Protein AF-A0A379ALW1-F1 (afdb_monomer)

Radius of gyration: 18.31 Å; Cα contacts (8 Å, |Δi|>4): 519; chains: 1; bounding box: 44×51×52 Å

Structure (mmCIF, N/CA/C/O backbone):
data_AF-A0A379ALW1-F1
#
_entry.id   AF-A0A379ALW1-F1
#
loop_
_atom_site.group_PDB
_atom_site.id
_atom_site.type_symbol
_atom_site.label_atom_id
_atom_site.label_alt_id
_atom_site.label_comp_id
_atom_site.label_asym_id
_atom_site.label_entity_id
_atom_site.label_seq_id
_atom_site.pdbx_PDB_ins_code
_atom_site.Cartn_x
_atom_site.Cartn_y
_atom_site.Cartn_z
_atom_site.occupancy
_atom_site.B_iso_or_equiv
_atom_site.auth_seq_id
_atom_site.auth_comp_id
_atom_site.auth_asym_id
_atom_site.auth_atom_id
_atom_site.pdbx_PDB_model_num
ATOM 1 N N . MET A 1 1 ? -22.439 4.188 17.244 1.00 83.62 1 MET A N 1
ATOM 2 C CA . MET A 1 1 ? -21.583 3.481 16.260 1.00 83.62 1 MET A CA 1
ATOM 3 C C . MET A 1 1 ? -20.096 3.768 16.469 1.00 83.62 1 MET A C 1
ATOM 5 O O . MET A 1 1 ? -19.364 2.804 16.609 1.00 83.62 1 MET A O 1
ATOM 9 N N . LEU A 1 2 ? -19.644 5.025 16.606 1.00 94.88 2 LEU A N 1
ATOM 10 C CA . LEU A 1 2 ? -18.215 5.335 16.832 1.00 94.88 2 LEU A CA 1
ATOM 11 C C . LEU A 1 2 ? -17.599 4.651 18.065 1.00 94.88 2 LEU A C 1
ATOM 13 O O . LEU A 1 2 ? -16.523 4.082 17.959 1.00 94.88 2 LEU A O 1
ATOM 17 N N . ALA A 1 3 ? -18.296 4.622 19.208 1.00 96.62 3 ALA A N 1
ATOM 18 C CA . ALA A 1 3 ? -17.797 3.934 20.406 1.00 96.62 3 ALA A CA 1
ATOM 19 C C . ALA A 1 3 ? -17.595 2.419 20.197 1.00 96.62 3 ALA A C 1
ATOM 21 O O . ALA A 1 3 ? -16.644 1.849 20.723 1.00 96.62 3 ALA A O 1
ATOM 22 N N . ARG A 1 4 ? -18.462 1.777 19.396 1.00 97.81 4 ARG A N 1
ATOM 23 C CA . ARG A 1 4 ? -18.324 0.361 19.024 1.00 97.81 4 ARG A CA 1
ATOM 24 C C . ARG A 1 4 ? -17.127 0.153 18.100 1.00 97.81 4 ARG A C 1
ATOM 26 O O . ARG A 1 4 ? -16.356 -0.764 18.334 1.00 97.81 4 ARG A O 1
ATOM 33 N N . GLY A 1 5 ? -16.951 1.027 17.109 1.00 97.69 5 GLY A N 1
ATOM 34 C CA . GLY A 1 5 ? -15.791 1.001 16.217 1.00 97.69 5 GLY A CA 1
ATOM 35 C C . GLY A 1 5 ? -14.487 1.169 16.983 1.00 97.69 5 GLY A C 1
ATOM 36 O O . GLY A 1 5 ? -13.596 0.346 16.845 1.00 97.69 5 GLY A O 1
ATOM 37 N N . ARG A 1 6 ? -14.430 2.154 17.886 1.00 96.75 6 ARG A N 1
ATOM 38 C CA . ARG A 1 6 ? -13.293 2.357 18.787 1.00 96.75 6 ARG A CA 1
ATOM 39 C C . ARG A 1 6 ? -12.982 1.103 19.598 1.00 96.75 6 ARG A C 1
ATOM 41 O O . ARG A 1 6 ? -11.846 0.664 19.616 1.00 96.75 6 ARG A O 1
ATOM 48 N N . TYR A 1 7 ? -13.991 0.500 20.226 1.00 96.69 7 TYR A N 1
ATOM 49 C CA . TYR A 1 7 ? -13.815 -0.729 21.004 1.00 96.69 7 TYR A CA 1
ATOM 50 C C . TYR A 1 7 ? -13.249 -1.892 20.170 1.00 96.69 7 TYR A C 1
ATOM 52 O O . TYR A 1 7 ? -12.406 -2.646 20.651 1.00 96.69 7 TYR A O 1
ATOM 60 N N . LEU A 1 8 ? -13.700 -2.031 18.922 1.00 97.25 8 LEU A N 1
ATOM 61 C CA . LEU A 1 8 ? -13.204 -3.061 18.013 1.00 97.25 8 LEU A CA 1
ATOM 62 C C . LEU A 1 8 ? -11.787 -2.762 17.513 1.00 97.25 8 LEU A C 1
ATOM 64 O O . LEU A 1 8 ? -11.016 -3.694 17.360 1.00 97.25 8 LEU A O 1
ATOM 68 N N . VAL A 1 9 ? -11.432 -1.499 17.277 1.00 97.12 9 VAL A N 1
ATOM 69 C CA . VAL A 1 9 ? -10.138 -1.116 16.687 1.00 97.12 9 VAL A CA 1
ATOM 70 C C . VAL A 1 9 ? -9.032 -0.962 17.739 1.00 97.12 9 VAL A C 1
ATOM 72 O O . VAL A 1 9 ? -7.941 -1.497 17.555 1.00 97.12 9 VAL A O 1
ATOM 75 N N . GLU A 1 10 ? -9.308 -0.272 18.851 1.00 94.50 10 GLU A N 1
ATOM 76 C CA . GLU A 1 10 ? -8.361 -0.075 19.966 1.00 94.50 10 GLU A CA 1
ATOM 77 C C . GLU A 1 10 ? -8.257 -1.312 20.869 1.00 94.50 10 GLU A C 1
ATOM 79 O O . GLU A 1 10 ? -7.221 -1.539 21.480 1.00 94.50 10 GLU A O 1
ATOM 84 N N . GLY A 1 11 ? -9.334 -2.098 20.973 1.00 90.69 11 GLY A N 1
ATOM 85 C CA . GLY A 1 11 ? -9.400 -3.282 21.826 1.00 90.69 11 GLY A CA 1
ATOM 86 C C . GLY A 1 11 ? -9.236 -4.575 21.034 1.00 90.69 11 GLY A C 1
ATOM 87 O O . GLY A 1 11 ? -8.131 -4.989 20.714 1.00 90.69 11 GLY A O 1
ATOM 88 N N . LEU A 1 12 ? -10.356 -5.233 20.723 1.00 89.69 12 LEU A N 1
ATOM 89 C CA . LEU A 1 12 ? -10.370 -6.632 20.263 1.00 89.69 12 LEU A CA 1
ATOM 90 C C . LEU A 1 12 ? -9.594 -6.893 18.963 1.00 89.69 12 LEU A C 1
ATOM 92 O O . LEU A 1 12 ? -8.988 -7.950 18.813 1.00 89.69 12 LEU A O 1
ATOM 96 N N . GLY A 1 13 ? -9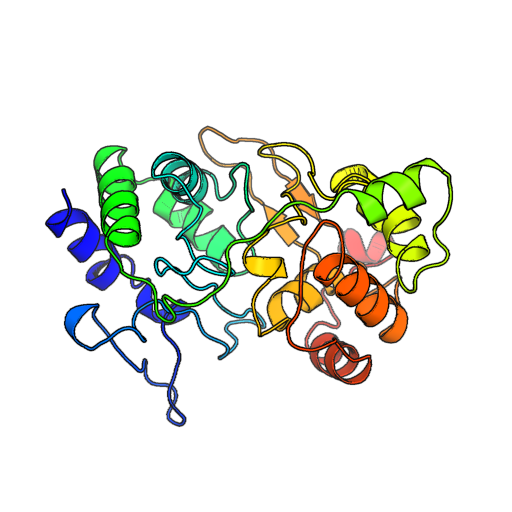.630 -5.956 18.020 1.00 86.94 13 GLY A N 1
ATOM 97 C CA . GLY A 1 13 ? -8.980 -6.077 16.719 1.00 86.94 13 GLY A CA 1
ATOM 98 C C . GLY A 1 13 ? -7.488 -5.759 16.741 1.00 86.94 13 GLY A C 1
ATOM 99 O O . GLY A 1 13 ? -6.814 -6.086 15.771 1.00 86.94 13 GLY A O 1
ATOM 100 N N . HIS A 1 14 ? -6.977 -5.142 17.816 1.00 90.12 14 HIS A N 1
ATOM 101 C CA . HIS A 1 14 ? -5.562 -4.799 18.000 1.00 90.12 14 HIS A CA 1
ATOM 102 C C . HIS A 1 14 ? -4.925 -4.133 16.768 1.00 90.12 14 HIS A C 1
ATOM 104 O O . HIS A 1 14 ? -3.763 -4.380 16.452 1.00 90.12 14 HIS A O 1
ATOM 110 N N . CYS A 1 15 ? -5.666 -3.273 16.055 1.00 95.44 15 CYS A N 1
ATOM 111 C CA . CYS A 1 15 ? -5.183 -2.686 14.800 1.00 95.44 15 CYS A CA 1
ATOM 112 C C . CYS A 1 15 ? -3.889 -1.878 15.010 1.00 95.44 15 CYS A C 1
ATOM 114 O O . CYS A 1 15 ? -3.047 -1.814 14.114 1.00 95.44 15 CYS A O 1
ATOM 116 N N . GLY A 1 16 ? -3.715 -1.314 16.213 1.00 94.75 16 GLY A N 1
ATOM 117 C CA . GLY A 1 16 ? -2.505 -0.605 16.639 1.00 94.75 16 GLY A CA 1
ATOM 118 C C . GLY A 1 16 ? -1.240 -1.461 16.598 1.00 94.75 16 GLY A C 1
ATOM 119 O O . GLY A 1 16 ? -0.193 -0.969 16.182 1.00 94.75 16 GLY A O 1
ATOM 120 N N . ALA A 1 17 ? -1.348 -2.763 16.882 1.00 92.44 17 ALA A N 1
ATOM 121 C CA . ALA A 1 17 ? -0.197 -3.659 16.961 1.00 92.44 17 ALA A CA 1
ATOM 122 C C . ALA A 1 17 ? 0.597 -3.731 15.645 1.00 92.44 17 ALA A C 1
ATOM 124 O O . ALA A 1 17 ? 1.818 -3.911 15.669 1.00 92.44 17 ALA A O 1
ATOM 125 N N . CYS A 1 18 ? -0.079 -3.561 14.507 1.00 94.00 18 CYS A N 1
ATOM 126 C CA . CYS A 1 18 ? 0.566 -3.470 13.199 1.00 94.00 18 CYS A CA 1
ATOM 127 C C . CYS A 1 18 ? 0.664 -2.021 12.716 1.00 94.00 18 CYS A C 1
ATOM 129 O O . CYS A 1 18 ? 1.719 -1.600 12.252 1.00 94.00 18 CYS A O 1
ATOM 131 N N . HIS A 1 19 ? -0.421 -1.249 12.818 1.00 96.75 19 HIS A N 1
ATOM 132 C CA . HIS A 1 19 ? -0.539 0.044 12.141 1.00 96.75 19 HIS A CA 1
ATOM 133 C C . HIS A 1 19 ? -0.058 1.247 12.961 1.00 96.75 19 HIS A C 1
ATOM 135 O O . HIS A 1 19 ? -0.105 2.361 12.450 1.00 96.75 19 HIS A O 1
ATOM 141 N N . THR A 1 20 ? 0.409 1.079 14.197 1.00 96.94 20 THR A N 1
ATOM 142 C CA . THR A 1 20 ? 1.058 2.158 14.955 1.00 96.94 20 THR A CA 1
ATOM 143 C C . THR A 1 20 ? 2.584 2.050 14.819 1.00 96.94 20 THR A C 1
ATOM 145 O O . THR A 1 20 ? 3.132 0.961 15.011 1.00 96.94 20 THR A O 1
ATOM 148 N N . PRO A 1 21 ? 3.314 3.157 14.562 1.00 95.56 21 PRO A N 1
ATOM 149 C CA . PRO A 1 21 ? 4.769 3.140 14.548 1.00 95.56 21 PRO A CA 1
ATOM 150 C C . PRO A 1 21 ? 5.341 2.648 15.881 1.00 95.56 21 PRO A C 1
ATOM 152 O O . PRO A 1 21 ? 4.824 2.963 16.958 1.00 95.56 21 PRO A O 1
ATOM 155 N N . ARG A 1 22 ? 6.470 1.942 15.817 1.00 94.06 22 ARG A N 1
ATOM 156 C CA . ARG A 1 22 ? 7.185 1.462 17.005 1.00 94.06 22 ARG A CA 1
ATOM 157 C C . ARG A 1 22 ? 8.337 2.392 17.395 1.00 94.06 22 ARG A C 1
ATOM 159 O O . ARG A 1 22 ? 8.908 3.099 16.564 1.00 94.06 22 ARG A O 1
ATOM 166 N N . SER A 1 23 ? 8.643 2.438 18.689 1.00 91.62 23 SER A N 1
ATOM 167 C CA . SER A 1 23 ? 9.841 3.098 19.223 1.00 91.62 23 SER A CA 1
ATOM 168 C C . SER A 1 23 ? 11.064 2.176 19.113 1.00 91.62 23 SER A C 1
ATOM 170 O O . SER A 1 23 ? 10.951 1.029 18.691 1.00 91.62 23 SER A O 1
ATOM 172 N N . ILE A 1 24 ? 12.241 2.653 19.526 1.00 89.94 24 ILE A N 1
ATOM 173 C CA . ILE A 1 24 ? 13.501 1.891 19.457 1.00 89.94 24 ILE A CA 1
ATOM 174 C C . ILE A 1 24 ? 13.467 0.606 20.297 1.00 89.94 24 ILE A C 1
ATOM 176 O O . ILE A 1 24 ? 14.132 -0.369 19.971 1.00 89.94 24 ILE A O 1
ATOM 180 N N . THR A 1 25 ? 12.679 0.596 21.376 1.00 91.62 25 THR A N 1
ATOM 181 C CA . THR A 1 25 ? 12.448 -0.573 22.241 1.00 91.62 25 THR A CA 1
ATOM 182 C C . THR A 1 25 ? 11.260 -1.420 21.766 1.00 91.62 25 THR A C 1
ATOM 184 O O . THR A 1 25 ? 10.752 -2.252 22.510 1.00 91.62 25 THR A O 1
ATOM 187 N N . MET A 1 26 ? 10.822 -1.219 20.519 1.00 89.81 26 MET A N 1
ATOM 188 C CA . MET A 1 26 ? 9.774 -1.963 19.818 1.00 89.81 26 MET A CA 1
ATOM 189 C C . MET A 1 26 ? 8.358 -1.876 20.399 1.00 89.81 26 MET A C 1
ATOM 191 O O . MET A 1 26 ? 7.463 -2.511 19.863 1.00 89.81 26 MET A O 1
ATOM 195 N N . GLN A 1 27 ? 8.085 -1.072 21.422 1.00 92.25 27 GLN A N 1
ATOM 196 C CA . GLN A 1 27 ? 6.720 -0.746 21.851 1.00 92.25 27 GLN A CA 1
ATOM 197 C C . GLN A 1 27 ? 6.020 0.194 20.862 1.00 92.25 27 GLN A C 1
ATOM 199 O O . GLN A 1 27 ? 6.670 1.020 20.215 1.00 92.25 27 GLN A O 1
ATOM 204 N N . GLU A 1 28 ? 4.694 0.096 20.783 1.00 94.75 28 GLU A N 1
ATOM 205 C CA . GLU A 1 28 ? 3.842 1.053 20.069 1.00 94.75 28 GLU A CA 1
ATOM 206 C C . GLU A 1 28 ? 4.041 2.469 20.626 1.00 94.75 28 GLU A C 1
ATOM 208 O O . GLU A 1 28 ? 4.103 2.666 21.841 1.00 94.75 28 GLU A O 1
ATOM 213 N N . LYS A 1 29 ? 4.151 3.468 19.744 1.00 96.12 29 LYS A N 1
ATOM 214 C CA . LYS A 1 29 ? 4.284 4.874 20.160 1.00 96.12 29 LYS A CA 1
ATOM 215 C C . LYS A 1 29 ? 2.998 5.467 20.741 1.00 96.12 29 LYS A C 1
ATOM 217 O O . LYS A 1 29 ? 3.080 6.442 21.479 1.00 96.12 29 LYS A O 1
ATOM 222 N N . ALA A 1 30 ? 1.845 4.898 20.398 1.00 96.44 30 ALA A N 1
ATOM 223 C CA . ALA A 1 30 ? 0.536 5.291 20.905 1.00 96.44 30 ALA A CA 1
ATOM 224 C C . ALA A 1 30 ? -0.423 4.093 20.858 1.00 96.44 30 ALA A C 1
ATOM 226 O O . ALA A 1 30 ? -0.540 3.436 19.827 1.00 96.44 30 ALA A O 1
ATOM 227 N N . LEU A 1 31 ? -1.132 3.819 21.947 1.00 95.00 31 LEU A N 1
ATOM 228 C CA . LEU A 1 31 ? -2.072 2.697 22.057 1.00 95.00 31 LEU A CA 1
ATOM 229 C C . LEU A 1 31 ? -3.505 3.095 21.693 1.00 95.00 31 LEU A C 1
ATOM 231 O O . LEU A 1 31 ? -4.324 2.247 21.340 1.00 95.00 31 LEU A O 1
ATOM 235 N N . THR A 1 32 ? -3.818 4.387 21.779 1.00 95.38 32 THR A N 1
ATOM 236 C CA . THR A 1 32 ? -5.156 4.922 21.514 1.00 95.38 32 THR A CA 1
ATOM 237 C C . THR A 1 32 ? -5.085 6.232 20.742 1.00 95.38 32 THR A C 1
ATOM 239 O O . THR A 1 32 ? -4.081 6.946 20.780 1.00 95.38 32 THR A O 1
ATOM 242 N N . ASN A 1 33 ? -6.186 6.622 20.092 1.00 95.12 33 ASN A N 1
ATOM 243 C CA . ASN A 1 33 ? -6.230 7.896 19.366 1.00 95.12 33 ASN A CA 1
ATOM 244 C C . ASN A 1 33 ? -6.108 9.126 20.291 1.00 95.12 33 ASN A C 1
ATOM 246 O O . ASN A 1 33 ? -5.803 10.219 19.822 1.00 95.12 33 ASN A O 1
ATOM 250 N N . ASN A 1 34 ? -6.333 8.964 21.599 1.00 94.19 34 ASN A N 1
ATOM 251 C CA . ASN A 1 34 ? -6.194 10.048 22.574 1.00 94.19 34 ASN A CA 1
ATOM 252 C C . ASN A 1 34 ? -4.726 10.358 22.919 1.00 94.19 34 ASN A C 1
ATOM 254 O O . ASN A 1 34 ? -4.446 11.436 23.437 1.00 94.19 34 ASN A O 1
ATOM 258 N N . GLU A 1 35 ? -3.800 9.438 22.642 1.00 95.19 35 GLU A N 1
ATOM 259 C CA . GLU A 1 35 ? -2.366 9.598 22.924 1.00 95.19 35 GLU A CA 1
ATOM 260 C C . GLU A 1 35 ? -1.620 10.355 21.818 1.00 95.19 35 GLU A C 1
ATOM 262 O O . GLU A 1 35 ? -0.504 10.821 22.036 1.00 95.19 35 GLU A O 1
ATOM 267 N N . GLY A 1 36 ? -2.238 10.529 20.646 1.00 94.88 36 GLY A N 1
ATOM 268 C CA . GLY A 1 36 ? -1.716 11.371 19.575 1.00 94.88 36 GLY A CA 1
ATOM 269 C C . GLY A 1 36 ? -1.947 10.811 18.176 1.00 94.88 36 GLY A C 1
ATOM 270 O O . GLY A 1 36 ? -2.522 9.740 17.977 1.00 94.88 36 GLY A O 1
ATOM 271 N N . SER A 1 37 ? -1.461 11.553 17.180 1.00 96.06 37 SER A N 1
ATOM 272 C CA . SER A 1 37 ? -1.592 11.205 15.764 1.00 96.06 37 SER A CA 1
ATOM 273 C C . SER A 1 37 ? -0.619 10.125 15.287 1.00 96.06 37 SER A C 1
ATOM 275 O O . SER A 1 37 ? -0.678 9.749 14.123 1.00 96.06 37 SER A O 1
ATOM 277 N N . ASP A 1 38 ? 0.243 9.592 16.159 1.00 96.75 38 ASP A N 1
ATOM 278 C CA . ASP A 1 38 ? 1.026 8.388 15.861 1.00 96.75 38 ASP A CA 1
ATOM 279 C C . ASP A 1 38 ? 0.160 7.121 15.875 1.00 96.75 38 ASP A C 1
ATOM 281 O O . ASP A 1 38 ? 0.468 6.169 15.160 1.00 96.75 38 ASP A O 1
ATOM 285 N N . TYR A 1 39 ? -0.945 7.104 16.626 1.00 97.62 39 TYR A N 1
ATOM 286 C CA . TYR A 1 39 ? -1.856 5.961 16.652 1.00 97.62 39 TYR A CA 1
ATOM 287 C C . TYR A 1 39 ? -2.400 5.672 15.248 1.00 97.62 39 TYR A C 1
ATOM 289 O O . TYR A 1 39 ? -3.012 6.548 14.629 1.00 97.62 39 TYR A O 1
ATOM 297 N N . LEU A 1 40 ? -2.190 4.446 14.760 1.00 97.75 40 LEU A N 1
ATOM 298 C CA . LEU A 1 40 ? -2.594 3.981 13.426 1.00 97.75 40 LEU A CA 1
ATOM 299 C C . LEU A 1 40 ? -1.992 4.751 12.234 1.00 97.75 40 LEU A C 1
ATOM 301 O O . LEU A 1 40 ? -2.536 4.700 11.130 1.00 97.75 40 LEU A O 1
ATOM 305 N N . ALA A 1 41 ? -0.871 5.449 12.428 1.00 96.94 41 ALA A N 1
ATOM 306 C CA . ALA A 1 41 ? -0.199 6.230 11.385 1.00 96.94 41 ALA A CA 1
ATOM 307 C C . ALA A 1 41 ? 0.639 5.415 10.377 1.00 96.94 41 ALA A C 1
ATOM 309 O O . ALA A 1 41 ? 1.409 5.989 9.608 1.00 96.94 41 ALA A O 1
ATOM 310 N N . GLY A 1 42 ? 0.516 4.090 10.392 1.00 95.19 42 GLY A N 1
ATOM 311 C CA . GLY A 1 42 ? 1.383 3.161 9.673 1.00 95.19 42 GLY A CA 1
ATOM 312 C C . GLY A 1 42 ? 2.650 2.836 10.458 1.00 95.19 42 GLY A C 1
ATOM 313 O O . GLY A 1 42 ? 3.007 3.522 11.414 1.00 95.19 42 GLY A O 1
ATOM 314 N N . SER A 1 43 ? 3.342 1.770 10.069 1.00 93.44 43 SER A N 1
ATOM 315 C CA . SER A 1 43 ? 4.575 1.344 10.732 1.00 93.44 43 SER A CA 1
ATOM 316 C C . SER A 1 43 ? 5.597 0.838 9.725 1.00 93.44 43 SER A C 1
ATOM 318 O O . SER A 1 43 ? 5.327 -0.100 8.977 1.00 93.44 43 SER A O 1
ATOM 320 N N . SER A 1 44 ? 6.791 1.432 9.767 1.00 89.31 44 SER A N 1
ATOM 321 C CA . SER A 1 44 ? 7.983 0.964 9.047 1.00 89.31 44 SER A CA 1
ATOM 322 C C . SER A 1 44 ? 8.716 -0.167 9.763 1.00 89.31 44 SER A C 1
ATOM 324 O O . SER A 1 44 ? 9.688 -0.681 9.228 1.00 89.31 44 SER A O 1
ATOM 326 N N . ALA A 1 45 ? 8.302 -0.546 10.978 1.00 87.19 45 ALA A N 1
ATOM 327 C CA . ALA A 1 45 ? 8.856 -1.719 11.645 1.00 87.19 45 ALA A CA 1
ATOM 328 C C . ALA A 1 45 ? 8.277 -2.971 10.966 1.00 87.19 45 ALA A C 1
ATOM 330 O O . ALA A 1 45 ? 7.076 -3.210 11.132 1.00 87.19 45 ALA A O 1
ATOM 331 N N . PRO A 1 46 ? 9.072 -3.746 10.201 1.00 83.00 46 PRO A N 1
ATOM 332 C CA . PRO A 1 46 ? 8.520 -4.827 9.404 1.00 83.00 46 PRO A CA 1
ATOM 333 C C . PRO A 1 46 ? 7.986 -5.953 10.291 1.00 83.00 46 PRO A C 1
ATOM 335 O O . PRO A 1 46 ? 8.629 -6.343 11.267 1.00 83.00 46 PRO A O 1
ATOM 338 N N . ILE A 1 47 ? 6.825 -6.492 9.930 1.00 81.81 47 ILE A N 1
ATOM 339 C CA . ILE A 1 47 ? 6.243 -7.711 10.496 1.00 81.81 47 ILE A CA 1
ATOM 340 C C . ILE A 1 47 ? 6.194 -8.717 9.350 1.00 81.81 47 ILE A C 1
ATOM 342 O O . ILE A 1 47 ? 5.553 -8.455 8.335 1.00 81.81 47 ILE A O 1
ATOM 346 N N . ASP A 1 48 ? 6.940 -9.814 9.472 1.00 81.88 48 ASP A N 1
ATOM 347 C CA . ASP A 1 48 ? 7.110 -10.818 8.409 1.00 81.88 48 ASP A CA 1
ATOM 348 C C . ASP A 1 48 ? 7.546 -10.220 7.055 1.00 81.88 48 ASP A C 1
ATOM 350 O O . ASP A 1 48 ? 7.093 -10.639 5.994 1.00 81.88 48 ASP A O 1
ATOM 354 N N . GLY A 1 49 ? 8.406 -9.195 7.096 1.00 83.94 49 GLY A N 1
ATOM 355 C CA . GLY A 1 49 ? 8.904 -8.493 5.906 1.00 83.94 49 GLY A CA 1
ATOM 356 C C . GLY A 1 49 ? 7.952 -7.432 5.336 1.00 83.94 49 GLY A C 1
ATOM 357 O O . GLY A 1 49 ? 8.267 -6.818 4.316 1.00 83.94 49 GLY A O 1
ATOM 358 N N . TRP A 1 50 ? 6.814 -7.175 5.987 1.00 90.06 50 TRP A N 1
ATOM 359 C CA . TRP A 1 50 ? 5.803 -6.206 5.553 1.00 90.06 50 TRP A CA 1
ATOM 360 C C . TRP A 1 50 ? 5.766 -4.974 6.447 1.00 90.06 50 TRP A C 1
ATOM 362 O O . TRP A 1 50 ? 5.781 -5.079 7.672 1.00 90.06 50 TRP A O 1
ATOM 372 N N . THR A 1 51 ? 5.630 -3.798 5.844 1.00 93.31 51 THR A N 1
ATOM 373 C CA . THR A 1 51 ? 5.310 -2.554 6.552 1.00 93.31 51 THR A CA 1
ATOM 374 C C . THR A 1 51 ? 3.810 -2.288 6.509 1.00 93.31 51 THR A C 1
ATOM 376 O O . THR A 1 51 ? 3.136 -2.539 5.502 1.00 93.31 51 THR A O 1
ATOM 379 N N . ALA A 1 52 ? 3.270 -1.788 7.619 1.00 94.19 52 ALA A N 1
ATOM 380 C CA . ALA A 1 52 ? 1.841 -1.564 7.777 1.00 94.19 52 ALA A CA 1
ATOM 381 C C . ALA A 1 52 ? 1.439 -0.182 7.250 1.00 94.19 52 ALA A C 1
ATOM 383 O O . ALA A 1 52 ? 2.067 0.828 7.572 1.00 94.19 52 ALA A O 1
ATOM 384 N N . SER A 1 53 ? 0.356 -0.127 6.473 1.00 94.69 53 SER A N 1
ATOM 385 C CA . SER A 1 53 ? -0.137 1.114 5.864 1.00 94.69 53 SER A CA 1
ATOM 386 C C . SER A 1 53 ? -0.673 2.119 6.889 1.00 94.69 53 SER A C 1
ATOM 388 O O . SER A 1 53 ? -1.133 1.745 7.966 1.00 94.69 53 SER A O 1
ATOM 390 N N . ASN A 1 54 ? -0.672 3.401 6.534 1.00 96.31 54 ASN A N 1
ATOM 391 C CA . ASN A 1 54 ? -1.293 4.449 7.336 1.00 96.31 54 ASN A CA 1
ATOM 392 C C . ASN A 1 54 ? -2.830 4.325 7.295 1.00 96.31 54 ASN A C 1
ATOM 394 O O . ASN A 1 54 ? -3.426 4.320 6.219 1.00 96.31 54 ASN A O 1
ATOM 398 N N . LEU A 1 55 ? -3.486 4.220 8.457 1.00 97.56 55 LEU A N 1
ATOM 399 C CA . LEU A 1 55 ? -4.953 4.156 8.561 1.00 97.56 55 LEU A CA 1
ATOM 400 C C . LEU A 1 55 ? -5.582 5.486 8.998 1.00 97.56 55 LEU A C 1
ATOM 402 O O . LEU A 1 55 ? -6.783 5.552 9.263 1.00 97.56 55 LEU A O 1
ATOM 406 N N . ARG A 1 56 ? -4.796 6.556 9.111 1.00 97.69 56 ARG A N 1
ATOM 407 C CA . ARG A 1 56 ? -5.301 7.887 9.460 1.00 97.69 56 ARG A CA 1
ATOM 408 C C . ARG A 1 56 ? -5.846 8.619 8.240 1.00 97.69 56 ARG A C 1
ATOM 410 O O . ARG A 1 56 ? -5.720 8.166 7.106 1.00 97.69 56 ARG A O 1
ATOM 417 N N . GLY A 1 57 ? -6.475 9.769 8.471 1.00 97.06 57 GLY A N 1
ATOM 418 C CA . GLY A 1 57 ? -7.112 10.594 7.440 1.00 97.06 57 GLY A CA 1
ATOM 419 C C . GLY A 1 57 ? -6.165 11.301 6.459 1.00 97.06 57 GLY A C 1
ATOM 420 O O . GLY A 1 57 ? -6.590 12.260 5.823 1.00 97.06 57 GLY A O 1
ATOM 421 N N . ASP A 1 58 ? -4.906 10.880 6.350 1.00 96.12 58 ASP A N 1
ATOM 422 C CA . ASP A 1 58 ? -3.909 11.467 5.459 1.00 96.12 58 ASP A CA 1
ATOM 423 C C . ASP A 1 58 ? -4.300 11.317 3.984 1.00 96.12 58 ASP A C 1
ATOM 425 O O . ASP A 1 58 ? -4.870 10.309 3.551 1.00 96.12 58 ASP A O 1
ATOM 429 N N . ASN A 1 59 ? -4.009 12.356 3.201 1.00 93.56 59 ASN A N 1
ATOM 430 C CA . ASN A 1 59 ? -4.493 12.470 1.830 1.00 93.56 59 ASN A CA 1
ATOM 431 C C . ASN A 1 59 ? -3.616 11.769 0.804 1.00 93.56 59 ASN A C 1
ATOM 433 O O . ASN A 1 59 ? -4.113 11.567 -0.302 1.00 93.56 59 ASN A O 1
ATOM 437 N N . ARG A 1 60 ? -2.352 11.437 1.103 1.00 92.44 60 ARG A N 1
ATOM 438 C CA . ARG A 1 60 ? -1.429 10.788 0.158 1.00 92.44 60 ARG A CA 1
ATOM 439 C C . ARG A 1 60 ? -1.430 9.268 0.323 1.00 92.44 60 ARG A C 1
ATOM 441 O O . ARG A 1 60 ? -1.724 8.564 -0.648 1.00 92.44 60 ARG A O 1
ATOM 448 N N . ASP A 1 61 ? -1.117 8.809 1.531 1.00 92.44 61 ASP A N 1
ATOM 449 C CA . ASP A 1 61 ? -0.843 7.412 1.899 1.00 92.44 61 ASP A CA 1
ATOM 450 C C . ASP A 1 61 ? -1.790 6.854 2.981 1.00 92.44 61 ASP A C 1
ATOM 452 O O . ASP A 1 61 ? -1.674 5.685 3.347 1.00 92.44 61 ASP A O 1
ATOM 456 N N . GLY A 1 62 ? -2.744 7.665 3.452 1.00 95.19 62 GLY A N 1
ATOM 457 C CA . GLY A 1 62 ? -3.786 7.269 4.396 1.00 95.19 62 GLY A CA 1
ATOM 458 C C . GLY A 1 62 ? -5.168 7.069 3.767 1.00 95.19 62 GLY A C 1
ATOM 459 O O . GLY A 1 62 ? -5.351 6.977 2.549 1.00 95.19 62 GLY A O 1
ATOM 460 N N . LEU A 1 63 ? -6.182 7.036 4.631 1.00 96.38 63 LEU A N 1
ATOM 461 C CA . LEU A 1 63 ? -7.595 6.818 4.310 1.00 96.38 63 LEU A CA 1
ATOM 462 C C . LEU A 1 63 ? -8.366 8.117 4.024 1.00 96.38 63 LEU A C 1
ATOM 464 O O . LEU A 1 63 ? -9.598 8.094 3.909 1.00 96.38 63 LEU A O 1
ATOM 468 N N . GLY A 1 64 ? -7.685 9.262 3.910 1.00 95.19 64 GLY A N 1
ATOM 469 C CA . GLY A 1 64 ? -8.317 10.562 3.659 1.00 95.19 64 GLY A CA 1
ATOM 470 C C . GLY A 1 64 ? -9.191 10.549 2.404 1.00 95.19 64 GLY A C 1
ATOM 471 O O . GLY A 1 64 ? -10.349 10.970 2.446 1.00 95.19 64 GLY A O 1
ATOM 472 N N . ARG A 1 65 ? -8.682 9.936 1.325 1.00 93.50 65 ARG A N 1
ATOM 473 C CA . ARG A 1 65 ? -9.359 9.831 0.018 1.00 93.50 65 ARG A CA 1
ATOM 474 C C . ARG A 1 65 ? -10.417 8.727 -0.073 1.00 93.50 65 ARG A C 1
ATOM 476 O O . ARG A 1 65 ? -11.156 8.688 -1.050 1.00 93.50 65 ARG A O 1
ATOM 483 N N . TRP A 1 66 ? -10.477 7.815 0.896 1.00 95.31 66 TRP A N 1
ATOM 484 C CA . TRP A 1 66 ? -11.381 6.663 0.842 1.00 95.31 66 TRP A CA 1
ATOM 485 C C . TRP A 1 66 ? -12.766 7.027 1.364 1.00 95.31 66 TRP A C 1
ATOM 487 O O . TRP A 1 66 ? -12.901 7.748 2.358 1.00 95.31 66 TRP A O 1
ATOM 497 N N . SER A 1 67 ? -13.807 6.497 0.731 1.00 96.19 67 SER A N 1
ATOM 498 C CA . SER A 1 67 ? -15.161 6.560 1.275 1.00 96.19 67 SER A CA 1
ATOM 499 C C . SER A 1 67 ? -15.349 5.559 2.425 1.00 96.19 67 SER A C 1
ATOM 501 O O . SER A 1 67 ? -14.557 4.634 2.613 1.00 96.19 67 SER A O 1
ATOM 503 N N . GLU A 1 68 ? -16.425 5.720 3.202 1.00 97.06 68 GLU A N 1
ATOM 504 C CA . GLU A 1 68 ? -16.842 4.687 4.165 1.00 97.06 68 GLU A CA 1
ATOM 505 C C . GLU A 1 68 ? -17.081 3.348 3.448 1.00 97.06 68 GLU A C 1
ATOM 507 O O . GLU A 1 68 ? -16.701 2.303 3.966 1.00 97.06 68 GLU A O 1
ATOM 512 N N . GLU A 1 69 ? -17.640 3.374 2.234 1.00 96.69 69 GLU A N 1
ATOM 513 C CA . GLU A 1 69 ? -17.901 2.164 1.452 1.00 96.69 69 GLU A CA 1
ATOM 514 C C . GLU A 1 69 ? -16.616 1.456 1.014 1.00 96.69 69 GLU A C 1
ATOM 516 O O . GLU A 1 69 ? -16.530 0.238 1.151 1.00 96.69 69 GLU A O 1
ATOM 521 N N . ASP A 1 70 ? -15.596 2.200 0.574 1.00 96.75 70 ASP A N 1
ATOM 522 C CA . ASP A 1 70 ? -14.291 1.623 0.226 1.00 96.75 70 ASP A CA 1
ATOM 523 C C . ASP A 1 70 ? -13.696 0.854 1.412 1.00 96.75 70 ASP A C 1
ATOM 525 O O . ASP A 1 70 ? -13.135 -0.231 1.237 1.00 96.75 70 ASP A O 1
ATOM 529 N N . LEU A 1 71 ? -13.850 1.387 2.630 1.00 97.25 71 LEU A N 1
ATOM 530 C CA . LEU A 1 71 ? -13.392 0.722 3.847 1.00 97.25 71 LEU A CA 1
ATOM 531 C C . LEU A 1 71 ? -14.211 -0.514 4.178 1.00 97.25 71 LEU A C 1
ATOM 533 O O . LEU A 1 71 ? -13.629 -1.544 4.500 1.00 97.25 71 LEU A O 1
ATOM 537 N N . ARG A 1 72 ? -15.541 -0.451 4.084 1.00 97.62 72 ARG A N 1
ATOM 538 C CA . ARG A 1 72 ? -16.377 -1.635 4.325 1.00 97.62 72 ARG A CA 1
ATOM 539 C C . ARG A 1 72 ? -16.045 -2.760 3.350 1.00 97.62 72 ARG A C 1
ATOM 541 O O . ARG A 1 72 ? -15.938 -3.909 3.773 1.00 97.62 72 ARG A O 1
ATOM 548 N N . GLN A 1 73 ? -15.837 -2.429 2.075 1.00 96.25 73 GLN A N 1
ATOM 549 C CA . GLN A 1 73 ? -15.419 -3.397 1.063 1.00 96.25 73 GLN A CA 1
ATOM 550 C C . GLN A 1 73 ? -14.053 -3.991 1.384 1.00 96.25 73 GLN A C 1
ATOM 552 O O . GLN A 1 73 ? -13.916 -5.209 1.387 1.00 96.25 73 GLN A O 1
ATOM 557 N N . PHE A 1 74 ? -13.062 -3.162 1.718 1.00 96.75 74 PHE A N 1
ATOM 558 C CA . PHE A 1 74 ? -11.732 -3.658 2.061 1.00 96.75 74 PHE A CA 1
ATOM 559 C C . PHE A 1 74 ? -11.749 -4.546 3.308 1.00 96.75 74 PHE A C 1
ATOM 561 O O . PHE A 1 74 ? -11.215 -5.648 3.276 1.00 96.75 74 PHE A O 1
ATOM 568 N N . LEU A 1 75 ? -12.399 -4.104 4.388 1.00 96.88 75 LEU A N 1
ATOM 569 C CA . LEU A 1 75 ? -12.464 -4.859 5.641 1.00 96.88 75 LEU A CA 1
ATOM 570 C C . LEU A 1 75 ? -13.144 -6.216 5.448 1.00 96.88 75 LEU A C 1
ATOM 572 O O . LEU A 1 75 ? -12.748 -7.185 6.083 1.00 96.88 75 LEU A O 1
ATOM 576 N N . ARG A 1 76 ? -14.147 -6.308 4.569 1.00 96.00 76 ARG A N 1
ATOM 577 C CA . ARG A 1 76 ? -14.843 -7.573 4.337 1.00 96.00 76 ARG A CA 1
ATOM 578 C C . ARG A 1 76 ? -14.183 -8.466 3.294 1.00 96.00 76 ARG A C 1
ATOM 580 O O . ARG A 1 76 ? -14.160 -9.679 3.466 1.00 96.00 76 ARG A O 1
ATOM 587 N N . TYR A 1 77 ? -13.723 -7.880 2.196 1.00 95.44 77 TYR A N 1
ATOM 588 C CA . TYR A 1 77 ? -13.306 -8.621 1.005 1.00 95.44 77 TYR A CA 1
ATOM 589 C C . TYR A 1 77 ? -11.790 -8.647 0.801 1.00 95.44 77 TYR A C 1
ATOM 591 O O . TYR A 1 77 ? -11.304 -9.279 -0.139 1.00 95.44 77 TYR A O 1
ATOM 599 N N . GLY A 1 78 ? -11.050 -7.888 1.612 1.00 95.12 78 GLY A N 1
ATOM 600 C CA . GLY A 1 78 ? -9.619 -7.653 1.449 1.00 95.12 78 GLY A CA 1
ATOM 601 C C . GLY A 1 78 ? -9.283 -6.864 0.191 1.00 95.12 78 GLY A C 1
ATOM 602 O O . GLY A 1 78 ? -8.127 -6.803 -0.197 1.00 95.12 78 GLY A O 1
ATOM 603 N N . ARG A 1 79 ? -10.273 -6.289 -0.495 1.00 94.31 79 ARG A N 1
ATOM 604 C CA . ARG A 1 79 ? -10.088 -5.589 -1.767 1.00 94.31 79 ARG A CA 1
ATOM 605 C C . ARG A 1 79 ? -11.203 -4.585 -2.009 1.00 94.31 79 ARG A C 1
ATOM 607 O O . ARG A 1 79 ? -12.347 -4.806 -1.614 1.00 94.31 79 ARG A O 1
ATOM 614 N N . ASN A 1 80 ? -10.869 -3.500 -2.691 1.00 93.88 80 ASN A N 1
ATOM 615 C CA . ASN A 1 80 ? -11.812 -2.496 -3.173 1.00 93.88 80 ASN A CA 1
ATOM 616 C C . ASN A 1 80 ? -11.301 -1.900 -4.502 1.00 93.88 80 ASN A C 1
ATOM 618 O O . ASN A 1 80 ? -10.448 -2.484 -5.171 1.00 93.88 80 ASN A O 1
ATOM 622 N N . ASP A 1 81 ? -11.842 -0.755 -4.916 1.00 89.62 81 ASP A N 1
ATOM 623 C CA . ASP A 1 81 ? -11.402 -0.059 -6.133 1.00 89.62 81 ASP A CA 1
ATOM 624 C C . ASP A 1 81 ? -10.037 0.645 -5.976 1.00 89.62 81 ASP A C 1
ATOM 626 O O . ASP A 1 81 ? -9.427 1.015 -6.978 1.00 89.62 81 ASP A O 1
ATOM 630 N N . GLN A 1 82 ? -9.557 0.835 -4.743 1.00 89.25 82 GLN A N 1
ATOM 631 C CA . GLN A 1 82 ? -8.345 1.592 -4.416 1.00 89.25 82 GLN A CA 1
ATOM 632 C C . GLN A 1 82 ? -7.119 0.690 -4.257 1.00 89.25 82 GLN A C 1
ATOM 634 O O . GLN A 1 82 ? -6.035 1.028 -4.722 1.00 89.25 82 GLN A O 1
ATOM 639 N N . THR A 1 83 ? -7.273 -0.437 -3.561 1.00 92.56 83 THR A N 1
ATOM 640 C CA . THR A 1 83 ? -6.176 -1.349 -3.234 1.00 92.56 83 THR A CA 1
ATOM 641 C C . THR A 1 83 ? -6.691 -2.739 -2.851 1.00 92.56 83 THR A C 1
ATOM 643 O O . THR A 1 83 ? -7.897 -3.005 -2.819 1.00 92.56 83 THR A O 1
ATOM 646 N N . ALA A 1 84 ? -5.755 -3.627 -2.537 1.00 94.19 84 ALA A N 1
ATOM 647 C CA . ALA A 1 84 ? -6.028 -4.936 -1.987 1.00 94.19 84 ALA A CA 1
ATOM 648 C C . ALA A 1 84 ? -5.065 -5.269 -0.835 1.00 94.19 84 ALA A C 1
ATOM 650 O O . ALA A 1 84 ? -3.997 -4.672 -0.715 1.00 94.19 84 ALA A O 1
ATOM 651 N N . ALA A 1 85 ? -5.495 -6.167 0.047 1.00 94.69 85 ALA A N 1
ATOM 652 C CA . ALA A 1 85 ? -4.746 -6.644 1.194 1.00 94.69 85 ALA A CA 1
ATOM 653 C C . ALA A 1 85 ? -3.523 -7.451 0.741 1.00 94.69 85 ALA A C 1
ATOM 655 O O . ALA A 1 85 ? -3.541 -8.110 -0.298 1.00 94.69 85 ALA A O 1
ATOM 656 N N . PHE A 1 86 ? -2.470 -7.383 1.543 1.00 92.75 86 PHE A N 1
ATOM 657 C CA . PHE A 1 86 ? -1.197 -8.065 1.338 1.00 92.75 86 PHE A CA 1
ATOM 658 C C . PHE A 1 86 ? -0.584 -8.393 2.706 1.00 92.75 86 PHE A C 1
ATOM 660 O O . PHE A 1 86 ? -1.008 -7.834 3.726 1.00 92.75 86 PHE A O 1
ATOM 667 N N . GLY A 1 87 ? 0.411 -9.284 2.728 1.00 90.88 87 GLY A N 1
ATOM 668 C CA . GLY A 1 87 ? 1.031 -9.760 3.968 1.00 90.88 87 GLY A CA 1
ATOM 669 C C . GLY A 1 87 ? -0.005 -10.288 4.965 1.00 90.88 87 GLY A C 1
ATOM 670 O O . GLY A 1 87 ? -1.069 -10.748 4.567 1.00 90.88 87 GLY A O 1
ATOM 671 N N . GLY A 1 88 ? 0.245 -10.139 6.267 1.00 91.50 88 GLY A N 1
ATOM 672 C CA . GLY A 1 88 ? -0.673 -10.630 7.309 1.00 91.50 88 GLY A CA 1
ATOM 673 C C . GLY A 1 88 ? -2.093 -10.038 7.273 1.00 91.50 88 GLY A C 1
ATOM 674 O O . GLY A 1 88 ? -3.000 -10.575 7.905 1.00 91.50 88 GLY A O 1
ATOM 675 N N . MET A 1 89 ? -2.337 -8.958 6.517 1.00 94.81 89 MET A N 1
ATOM 676 C CA . MET A 1 89 ? -3.690 -8.418 6.360 1.00 94.81 89 MET A CA 1
ATOM 677 C C . MET A 1 89 ? -4.610 -9.377 5.585 1.00 94.81 89 MET A C 1
ATOM 679 O O . MET A 1 89 ? -5.822 -9.341 5.801 1.00 94.81 89 MET A O 1
ATOM 683 N N . THR A 1 90 ? -4.074 -10.243 4.712 1.00 94.06 90 THR A N 1
ATOM 684 C CA . THR A 1 90 ? -4.884 -11.269 4.029 1.00 94.06 90 THR A CA 1
ATOM 685 C C . THR A 1 90 ? -5.501 -12.231 5.035 1.00 94.06 90 THR A C 1
ATOM 687 O O . THR A 1 90 ? -6.705 -12.470 4.974 1.00 94.06 90 THR A O 1
ATOM 690 N N . ASP A 1 91 ? -4.724 -12.668 6.026 1.00 93.19 91 ASP A N 1
ATOM 691 C CA . ASP A 1 91 ? -5.166 -13.597 7.072 1.00 93.19 91 ASP A CA 1
ATOM 692 C C . ASP A 1 91 ? -6.159 -12.927 8.023 1.00 93.19 91 ASP A C 1
ATOM 694 O O . ASP A 1 91 ? -7.153 -13.525 8.435 1.00 93.19 91 ASP A O 1
ATOM 698 N N . VAL A 1 92 ? -5.937 -11.648 8.344 1.00 95.00 92 VAL A N 1
ATOM 699 C CA . VAL A 1 92 ? -6.875 -10.853 9.151 1.00 95.00 92 VAL A CA 1
ATOM 700 C C . VAL A 1 92 ? -8.235 -10.750 8.460 1.00 95.00 92 VAL A C 1
ATOM 702 O O . VAL A 1 92 ? -9.274 -10.844 9.118 1.00 95.00 92 VAL A O 1
ATOM 705 N N . VAL A 1 93 ? -8.262 -10.576 7.138 1.00 95.62 93 VAL A N 1
ATOM 706 C CA . VAL A 1 93 ? -9.517 -10.577 6.378 1.00 95.62 93 VAL A CA 1
ATOM 707 C C . VAL A 1 93 ? -10.124 -11.975 6.353 1.00 95.62 93 VAL A C 1
ATOM 709 O O . VAL A 1 93 ? -11.294 -12.129 6.705 1.00 95.62 93 VAL A O 1
ATOM 712 N N . GLU A 1 94 ? -9.340 -12.979 5.961 1.00 94.62 94 GLU A N 1
ATOM 713 C CA . GLU A 1 94 ? -9.814 -14.340 5.718 1.00 94.62 94 GLU A CA 1
ATOM 714 C C . GLU A 1 94 ? -10.284 -15.043 6.997 1.00 94.62 94 GLU A C 1
ATOM 716 O O . GLU A 1 94 ? -11.290 -15.743 6.985 1.00 94.62 94 GLU A O 1
ATOM 721 N N . HIS A 1 95 ? -9.611 -14.853 8.123 1.00 94.94 95 HIS A N 1
ATOM 722 C CA . HIS A 1 95 ? -9.907 -15.610 9.340 1.00 94.94 95 HIS A CA 1
ATOM 723 C C . HIS A 1 95 ? -10.620 -14.792 10.418 1.00 94.94 95 HIS A C 1
ATOM 725 O O . HIS A 1 95 ? -10.996 -15.343 11.453 1.00 94.94 95 HIS A O 1
ATOM 731 N N . SER A 1 96 ? -10.838 -13.491 10.201 1.00 95.38 96 SER A N 1
ATOM 732 C CA . SER A 1 96 ? -11.473 -12.620 11.196 1.00 95.38 96 SER A CA 1
ATOM 733 C C . SER A 1 96 ? -12.499 -11.667 10.587 1.00 95.38 96 SER A C 1
ATOM 735 O O . SER A 1 96 ? -13.704 -11.867 10.764 1.00 95.38 96 SER A O 1
ATOM 737 N N . LEU A 1 97 ? -12.064 -10.638 9.853 1.00 96.25 97 LEU A N 1
ATOM 738 C CA . LEU A 1 97 ? -12.943 -9.519 9.498 1.00 96.25 97 LEU A CA 1
ATOM 739 C C . LEU A 1 97 ? -14.118 -9.931 8.606 1.00 96.25 97 LEU A C 1
ATOM 741 O O . LEU A 1 97 ? -15.219 -9.407 8.788 1.00 96.25 97 LEU A O 1
ATOM 745 N N . GLN A 1 98 ? -13.942 -10.903 7.701 1.00 95.31 98 GLN A N 1
ATOM 746 C CA . GLN A 1 98 ? -15.037 -11.359 6.838 1.00 95.31 98 GLN A CA 1
ATOM 747 C C . GLN A 1 98 ? -16.225 -11.957 7.618 1.00 95.31 98 GLN A C 1
ATOM 749 O O . GLN A 1 98 ? -17.343 -12.002 7.101 1.00 95.31 98 GLN A O 1
ATOM 754 N N . HIS A 1 99 ? -16.007 -12.391 8.864 1.00 95.81 99 HIS A N 1
ATOM 755 C CA . HIS A 1 99 ? -17.028 -12.993 9.726 1.00 95.81 99 HIS A CA 1
ATOM 756 C C . HIS A 1 99 ? -17.766 -11.975 10.605 1.00 95.81 99 HIS A C 1
ATOM 758 O O . HIS A 1 99 ? -18.727 -12.331 11.291 1.00 95.81 99 HIS A O 1
ATOM 764 N N . LEU A 1 100 ? -17.347 -10.708 10.593 1.00 96.38 100 LEU A N 1
ATOM 765 C CA . LEU A 1 100 ? -18.019 -9.656 11.343 1.00 96.38 100 LEU A CA 1
ATOM 766 C C . LEU A 1 100 ? -19.366 -9.281 10.712 1.00 96.38 100 LEU A C 1
ATOM 768 O O . LEU A 1 100 ? -19.564 -9.281 9.492 1.00 96.38 100 LEU A O 1
ATOM 772 N N . SER A 1 101 ? -20.299 -8.891 11.580 1.00 97.19 101 SER A N 1
ATOM 773 C CA . SER A 1 101 ? -21.598 -8.357 11.170 1.00 97.19 101 SER A CA 1
ATOM 774 C C . SER A 1 101 ? -21.452 -7.044 10.381 1.00 97.19 101 SER A C 1
ATOM 776 O O . SER A 1 101 ? -20.484 -6.301 10.564 1.00 97.19 101 SER A O 1
ATOM 778 N N . GLU A 1 102 ? -22.446 -6.704 9.545 1.00 96.69 102 GLU A N 1
ATOM 779 C CA . GLU A 1 102 ? -22.481 -5.407 8.833 1.00 96.69 102 GLU A CA 1
ATOM 780 C C . GLU A 1 102 ? -22.285 -4.215 9.769 1.00 96.69 102 GLU A C 1
ATOM 782 O O . GLU A 1 102 ? -21.627 -3.232 9.419 1.00 96.69 102 GLU A O 1
ATOM 787 N N . SER A 1 103 ? -22.907 -4.273 10.949 1.00 98.19 103 SER A N 1
ATOM 788 C CA . SER A 1 103 ? -22.895 -3.183 11.917 1.00 98.19 103 SER A CA 1
ATOM 789 C C . SER A 1 103 ? -21.508 -2.997 12.524 1.00 98.19 103 SER A C 1
ATOM 791 O O . SER A 1 103 ? -21.102 -1.852 12.720 1.00 98.19 103 SER A O 1
ATOM 793 N N . ASP A 1 104 ? -20.767 -4.083 12.757 1.00 98.31 104 ASP A N 1
ATOM 794 C CA . ASP A 1 104 ? -19.394 -4.033 13.258 1.00 98.31 104 ASP A CA 1
ATOM 795 C C . ASP A 1 104 ? -18.415 -3.543 12.185 1.00 98.31 104 ASP A C 1
ATOM 797 O O . ASP A 1 104 ? -17.646 -2.622 12.460 1.00 98.31 104 ASP A O 1
ATOM 801 N N . ILE A 1 105 ? -18.509 -4.041 10.945 1.00 98.00 105 ILE A N 1
ATOM 802 C CA . ILE A 1 105 ? -17.714 -3.527 9.813 1.00 98.00 105 ILE A CA 1
ATOM 803 C C . ILE A 1 105 ? -17.968 -2.030 9.600 1.00 98.00 105 ILE A C 1
ATOM 805 O O . ILE A 1 105 ? -17.032 -1.238 9.476 1.00 98.00 105 ILE A O 1
ATOM 809 N N . THR A 1 106 ? -19.235 -1.613 9.628 1.00 98.56 106 THR A N 1
ATOM 810 C CA . THR A 1 106 ? -19.618 -0.198 9.505 1.00 98.56 106 THR A CA 1
ATOM 811 C C . THR A 1 106 ? -19.099 0.631 10.684 1.00 98.56 106 THR A C 1
ATOM 813 O O . THR A 1 106 ? -18.657 1.766 10.501 1.00 98.56 106 THR A O 1
ATOM 816 N N . ALA A 1 107 ? -19.123 0.091 11.906 1.00 98.62 107 ALA A N 1
ATOM 817 C CA . ALA A 1 107 ? -18.604 0.783 13.080 1.00 98.62 107 ALA A CA 1
ATOM 818 C C . ALA A 1 107 ? -17.084 0.993 12.993 1.00 98.62 107 ALA A C 1
ATOM 820 O O . ALA A 1 107 ? -16.629 2.106 13.266 1.00 98.62 107 ALA A O 1
ATOM 821 N N . ILE A 1 108 ? -16.326 -0.029 12.577 1.00 98.50 108 ILE A N 1
ATOM 822 C CA . ILE A 1 108 ? -14.878 0.056 12.330 1.00 98.50 108 ILE A CA 1
ATOM 823 C C . ILE A 1 108 ? -14.593 1.11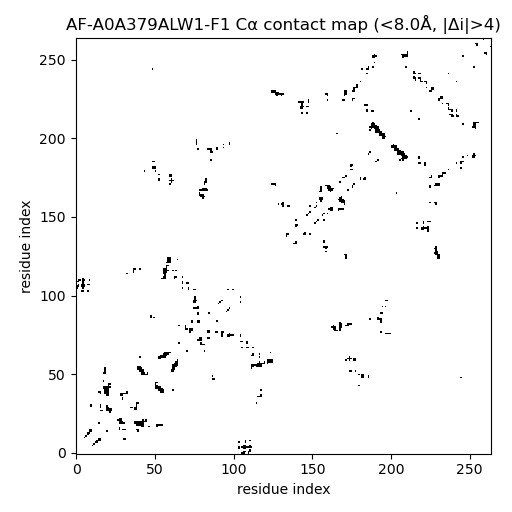6 11.261 1.00 98.50 108 ILE A C 1
ATOM 825 O O . ILE A 1 108 ? -13.844 2.053 11.527 1.00 98.50 108 ILE A O 1
ATOM 829 N N . ALA A 1 109 ? -15.246 1.029 10.096 1.00 98.38 109 ALA A N 1
ATOM 830 C CA . ALA A 1 109 ? -15.051 1.974 8.996 1.00 98.38 109 ALA A CA 1
ATOM 831 C C . ALA A 1 109 ? -15.291 3.429 9.433 1.00 98.38 109 ALA A C 1
ATOM 833 O O . ALA A 1 109 ? -14.468 4.305 9.173 1.00 98.38 109 ALA A O 1
ATOM 834 N N . ARG A 1 110 ? -16.378 3.691 10.171 1.00 98.38 110 ARG A N 1
ATOM 835 C CA . ARG A 1 110 ? -16.683 5.030 10.704 1.00 98.38 110 ARG A CA 1
ATOM 836 C C . ARG A 1 110 ? -15.665 5.518 11.721 1.00 98.38 110 ARG A C 1
ATOM 838 O O . ARG A 1 110 ? -15.345 6.703 11.721 1.00 98.38 110 ARG A O 1
ATOM 845 N N . TYR A 1 111 ? -15.180 4.637 12.595 1.00 98.38 111 TYR A N 1
ATOM 846 C CA . TYR A 1 111 ? -14.146 5.011 13.554 1.00 98.38 111 TYR A CA 1
ATOM 847 C C . TYR A 1 111 ? -12.839 5.367 12.838 1.00 98.38 111 TYR A C 1
ATOM 849 O O . TYR A 1 111 ? -12.316 6.450 13.081 1.00 98.38 111 TYR A O 1
ATOM 857 N N . LEU A 1 112 ? -12.383 4.552 11.881 1.00 97.94 112 LEU A N 1
ATOM 858 C CA . LEU A 1 112 ? -11.197 4.862 11.075 1.00 97.94 112 LEU A CA 1
ATOM 859 C C . LEU A 1 112 ? -11.357 6.183 10.307 1.00 97.94 112 LEU A C 1
ATOM 861 O O . LEU A 1 112 ? -10.467 7.026 10.344 1.00 97.94 112 LEU A O 1
ATOM 865 N N . LYS A 1 113 ? -12.526 6.438 9.701 1.00 97.25 113 LYS A N 1
ATOM 866 C CA . LYS A 1 113 ? -12.819 7.731 9.050 1.00 97.25 113 LYS A CA 1
ATOM 867 C C . LYS A 1 113 ? -12.870 8.920 10.007 1.00 97.25 113 LYS A C 1
ATOM 869 O O . LYS A 1 113 ? -12.735 10.049 9.545 1.00 97.25 113 LYS A O 1
ATOM 874 N N . SER A 1 114 ? -13.092 8.695 11.301 1.00 96.88 114 SER A N 1
ATOM 875 C CA . SER A 1 114 ? -13.087 9.763 12.306 1.00 96.88 114 SER A CA 1
ATOM 876 C C . SER A 1 114 ? -11.678 10.170 12.748 1.00 96.88 114 SER A C 1
ATOM 878 O O . SER A 1 114 ? -11.518 11.215 13.378 1.00 96.88 114 SER A O 1
ATOM 880 N N . LEU A 1 115 ? -10.654 9.375 12.413 1.00 97.12 115 LEU A N 1
ATOM 881 C CA . LEU A 1 115 ? -9.263 9.698 12.708 1.00 97.12 115 LEU A CA 1
ATOM 882 C C . LEU A 1 115 ? -8.796 10.842 11.800 1.00 97.12 115 LEU A C 1
ATOM 884 O O . LEU A 1 115 ? -8.793 10.724 10.575 1.00 97.12 115 LEU A O 1
ATOM 888 N N . GLY A 1 116 ? -8.363 11.952 12.401 1.00 96.00 116 GLY A N 1
ATOM 889 C CA . GLY A 1 116 ? -7.713 13.038 11.662 1.00 96.00 116 GLY A CA 1
ATOM 890 C C . GLY A 1 116 ? -6.382 12.595 11.044 1.00 96.00 116 GLY A C 1
ATOM 891 O O . GLY A 1 116 ? -5.767 11.642 11.527 1.00 96.00 116 GLY A O 1
ATOM 892 N N . ALA A 1 117 ? -5.931 13.294 10.002 1.00 96.81 117 ALA A N 1
ATOM 893 C CA . ALA A 1 117 ? -4.622 13.068 9.384 1.00 96.81 117 ALA A CA 1
ATOM 894 C C . ALA A 1 117 ? -3.475 13.235 10.395 1.00 96.81 117 ALA A C 1
ATOM 896 O O . ALA A 1 117 ? -3.581 14.034 11.331 1.00 96.81 117 ALA A O 1
ATOM 897 N N . LYS A 1 118 ? -2.379 12.495 10.201 1.00 95.75 118 LYS A N 1
ATOM 898 C CA . LYS A 1 118 ? -1.114 12.764 10.893 1.00 95.75 118 LYS A CA 1
ATOM 899 C C . LYS A 1 118 ? -0.444 14.010 10.329 1.00 95.75 118 LYS A C 1
ATOM 901 O O . LYS A 1 118 ? -0.005 14.855 11.105 1.00 95.75 118 LYS A O 1
ATOM 906 N N . ASP A 1 119 ? -0.421 14.133 9.009 1.00 94.12 119 ASP A N 1
ATOM 907 C CA . ASP A 1 119 ? 0.017 15.315 8.287 1.00 94.12 119 ASP A CA 1
ATOM 908 C C . ASP A 1 119 ? -1.158 15.903 7.475 1.00 94.12 119 ASP A C 1
ATOM 910 O O . ASP A 1 119 ? -1.468 15.450 6.366 1.00 94.12 119 ASP A O 1
ATOM 914 N N . PRO A 1 120 ? -1.840 16.936 8.005 1.00 91.12 120 PRO A N 1
ATOM 915 C CA . PRO A 1 120 ? -2.962 17.573 7.322 1.00 91.12 120 PRO A CA 1
ATOM 916 C C . PRO A 1 120 ? -2.540 18.384 6.085 1.00 91.12 120 PRO A C 1
ATOM 918 O O . PRO A 1 120 ? -3.409 18.824 5.332 1.00 91.12 120 PRO A O 1
ATOM 921 N N . HIS A 1 121 ? -1.238 18.599 5.869 1.00 91.44 121 HIS A N 1
ATOM 922 C CA . HIS A 1 121 ? -0.705 19.369 4.747 1.00 91.44 121 HIS A CA 1
ATOM 923 C C . HIS A 1 121 ? -0.287 18.499 3.559 1.00 91.44 121 HIS A C 1
ATOM 925 O O . HIS A 1 121 ? 0.106 19.046 2.524 1.00 91.44 121 HIS A O 1
ATOM 931 N N . GLN A 1 122 ? -0.417 17.171 3.653 1.00 88.44 122 GLN A N 1
ATOM 932 C CA . GLN A 1 122 ? -0.171 16.297 2.512 1.00 88.44 122 GLN A CA 1
ATOM 933 C C . GLN A 1 122 ? -1.068 16.669 1.329 1.00 88.44 122 GLN A C 1
ATOM 935 O O . GLN A 1 122 ? -2.302 16.670 1.417 1.00 88.44 122 GLN A O 1
ATOM 940 N N . ALA A 1 123 ? -0.431 16.929 0.189 1.00 87.31 123 ALA A N 1
ATOM 941 C CA . ALA A 1 123 ? -1.136 17.160 -1.058 1.00 87.31 123 ALA A CA 1
ATOM 942 C C . ALA A 1 123 ? -1.942 15.914 -1.452 1.00 87.31 123 ALA A C 1
ATOM 944 O O . ALA A 1 123 ? -1.448 14.784 -1.417 1.00 87.31 123 ALA A O 1
ATOM 945 N N . ALA A 1 124 ? -3.190 16.129 -1.861 1.00 84.38 124 ALA A N 1
ATOM 946 C CA . ALA A 1 124 ? -3.995 15.065 -2.434 1.00 84.38 124 ALA A CA 1
ATOM 947 C C . ALA A 1 124 ? -3.411 14.617 -3.782 1.00 84.38 124 ALA A C 1
ATOM 949 O O . ALA A 1 124 ? -2.873 15.417 -4.551 1.00 84.38 124 ALA A O 1
ATOM 950 N N . PHE A 1 125 ? -3.556 13.326 -4.079 1.00 91.50 125 PHE A N 1
ATOM 951 C CA . PHE A 1 125 ? -3.239 12.786 -5.395 1.00 91.50 125 PHE A CA 1
ATOM 952 C C . PHE A 1 125 ? -4.080 13.480 -6.473 1.00 91.50 125 PHE A C 1
ATOM 954 O O . PHE A 1 125 ? -5.286 13.677 -6.310 1.00 91.50 125 PHE A O 1
ATOM 961 N N . SER A 1 126 ? -3.434 13.802 -7.588 1.00 93.50 126 SER A N 1
ATOM 962 C CA . SER A 1 126 ? -4.079 14.301 -8.799 1.00 93.50 126 SER A CA 1
ATOM 963 C C . SER A 1 126 ? -3.642 13.428 -9.963 1.00 93.50 126 SER A C 1
ATOM 965 O O . SER A 1 126 ? -2.471 13.076 -10.064 1.00 93.50 126 SER A O 1
ATOM 967 N N . VAL A 1 127 ? -4.596 13.044 -10.809 1.00 95.38 127 VAL A N 1
ATOM 968 C CA . VAL A 1 127 ? -4.312 12.198 -11.970 1.00 95.38 127 VAL A CA 1
ATOM 969 C C . VAL A 1 127 ? -3.521 13.001 -12.996 1.00 95.38 127 VAL A C 1
ATOM 971 O O . VAL A 1 127 ? -3.920 14.107 -13.356 1.00 95.38 127 VAL A O 1
ATOM 974 N N . ASP A 1 128 ? -2.453 12.397 -13.506 1.00 96.88 128 ASP A N 1
ATOM 975 C CA . ASP A 1 128 ? -1.727 12.845 -14.694 1.00 96.88 128 ASP A CA 1
ATOM 976 C C . ASP A 1 128 ? -1.814 11.744 -15.759 1.00 96.88 128 ASP A C 1
ATOM 978 O O . ASP A 1 128 ? -1.610 10.570 -15.462 1.00 96.88 128 ASP A O 1
ATOM 982 N N . ASP A 1 129 ? -2.158 12.086 -16.996 1.00 97.06 129 ASP A N 1
ATOM 983 C CA . ASP A 1 129 ? -2.293 11.119 -18.086 1.00 97.06 129 ASP A CA 1
ATOM 984 C C . ASP A 1 129 ? -1.074 11.072 -19.023 1.00 97.06 129 ASP A C 1
ATOM 986 O O . ASP A 1 129 ? -1.074 10.282 -19.972 1.00 97.06 129 ASP A O 1
ATOM 990 N N . ALA A 1 130 ? -0.020 11.850 -18.747 1.00 97.62 130 ALA A N 1
ATOM 991 C CA . ALA A 1 130 ? 1.185 11.922 -19.570 1.00 97.62 130 ALA A CA 1
ATOM 992 C C . ALA A 1 130 ? 1.828 10.544 -19.794 1.00 97.62 130 ALA A C 1
ATOM 994 O O . ALA A 1 130 ? 2.040 10.153 -20.944 1.00 97.62 130 ALA A O 1
ATOM 995 N N . THR A 1 131 ? 2.053 9.770 -18.723 1.00 97.94 131 THR A N 1
ATOM 996 C CA . THR A 1 131 ? 2.607 8.408 -18.821 1.00 97.94 131 THR A CA 1
ATOM 997 C C . THR A 1 131 ? 1.720 7.500 -19.674 1.00 97.94 131 THR A C 1
ATOM 999 O O . THR A 1 131 ? 2.210 6.806 -20.559 1.00 97.94 131 THR A O 1
ATOM 1002 N N . ALA A 1 132 ? 0.402 7.520 -19.448 1.00 97.75 132 ALA A N 1
ATOM 1003 C CA . ALA A 1 132 ? -0.530 6.668 -20.185 1.00 97.75 132 ALA A CA 1
ATOM 1004 C C . ALA A 1 132 ? -0.511 6.993 -21.687 1.00 97.75 132 ALA A C 1
ATOM 1006 O O . ALA A 1 132 ? -0.433 6.093 -22.522 1.00 97.75 132 ALA A O 1
ATOM 1007 N N . LYS A 1 133 ? -0.515 8.288 -22.029 1.00 98.31 133 LYS A N 1
ATOM 1008 C CA . LYS A 1 133 ? -0.436 8.774 -23.411 1.00 98.31 133 LYS A CA 1
ATOM 1009 C C . LYS A 1 133 ? 0.879 8.404 -24.096 1.00 98.31 133 LYS A C 1
ATOM 1011 O O . LYS A 1 133 ? 0.842 8.129 -25.293 1.00 98.31 133 LYS A O 1
ATOM 1016 N N . ALA A 1 134 ? 2.006 8.423 -23.384 1.00 98.19 134 ALA A N 1
ATOM 1017 C CA . ALA A 1 134 ? 3.293 7.974 -23.918 1.00 98.19 134 ALA A CA 1
ATOM 1018 C C . ALA A 1 134 ? 3.244 6.473 -24.252 1.00 98.19 134 ALA A C 1
ATOM 1020 O O . ALA A 1 134 ? 3.424 6.093 -25.410 1.00 98.19 134 ALA A O 1
ATOM 1021 N N . LEU A 1 135 ? 2.828 5.640 -23.291 1.00 98.06 135 LEU A N 1
ATOM 1022 C CA . LEU A 1 135 ? 2.725 4.191 -23.481 1.00 98.06 135 LEU A CA 1
ATOM 1023 C C . LEU A 1 135 ? 1.748 3.800 -24.604 1.00 98.06 135 LEU A C 1
ATOM 1025 O O . LEU A 1 135 ? 2.034 2.898 -25.383 1.00 98.06 135 LEU A O 1
ATOM 1029 N N . TRP A 1 136 ? 0.607 4.487 -24.749 1.00 97.50 136 TRP A N 1
ATOM 1030 C CA . TRP A 1 136 ? -0.340 4.222 -25.846 1.00 97.50 136 TRP A CA 1
ATOM 1031 C C . TRP A 1 136 ? 0.205 4.564 -27.236 1.00 97.50 136 TRP A C 1
ATOM 1033 O O . TRP A 1 136 ? -0.293 4.036 -28.229 1.00 97.50 136 TRP A O 1
ATOM 1043 N N . LYS A 1 137 ? 1.215 5.434 -27.320 1.00 97.81 137 LYS A N 1
ATOM 1044 C CA . LYS A 1 137 ? 1.944 5.727 -28.562 1.00 97.81 137 LYS A CA 1
ATOM 1045 C C . LYS A 1 137 ? 3.121 4.775 -28.792 1.00 97.81 137 LYS A C 1
ATOM 1047 O O . LYS A 1 137 ? 3.826 4.940 -29.782 1.00 97.81 137 LYS A O 1
ATOM 1052 N N . GLY A 1 138 ? 3.325 3.803 -27.901 1.00 96.62 138 GLY A N 1
ATOM 1053 C CA . GLY A 1 138 ? 4.469 2.897 -27.931 1.00 96.62 138 GLY A CA 1
ATOM 1054 C C . GLY A 1 138 ? 5.770 3.535 -27.445 1.00 96.62 138 GLY A C 1
ATOM 1055 O O . GLY A 1 138 ? 6.833 3.038 -27.792 1.00 96.62 138 GLY A O 1
ATOM 1056 N N . ASP A 1 139 ? 5.703 4.636 -26.690 1.00 97.62 139 ASP A N 1
ATOM 1057 C CA . ASP A 1 139 ? 6.876 5.235 -26.052 1.00 97.62 139 ASP A CA 1
ATOM 1058 C C . ASP A 1 139 ? 7.044 4.680 -24.633 1.00 97.62 139 ASP A C 1
ATOM 1060 O O . ASP A 1 139 ? 6.390 5.129 -23.689 1.00 97.62 139 ASP A O 1
ATOM 1064 N N . ASP A 1 140 ? 7.916 3.683 -24.503 1.00 96.94 140 ASP 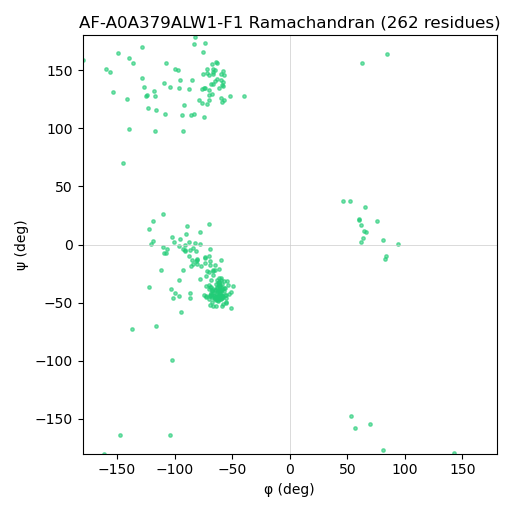A N 1
ATOM 1065 C CA . ASP A 1 140 ? 8.365 3.067 -23.254 1.00 96.94 140 ASP A CA 1
ATOM 1066 C C . ASP A 1 140 ? 9.837 3.404 -22.939 1.00 96.94 140 ASP A C 1
ATOM 1068 O O . ASP A 1 140 ? 10.516 2.671 -22.220 1.00 96.94 140 ASP A O 1
ATOM 1072 N N . SER A 1 141 ? 10.331 4.542 -23.446 1.00 97.25 141 SER A N 1
ATOM 1073 C CA . SER A 1 141 ? 11.726 4.976 -23.279 1.00 97.25 141 SER A CA 1
ATOM 1074 C C . SER A 1 141 ? 12.097 5.387 -21.848 1.00 97.25 141 SER A C 1
ATOM 1076 O O . SER A 1 141 ? 13.281 5.450 -21.508 1.00 97.25 141 SER A O 1
ATOM 1078 N N . ALA A 1 142 ? 11.109 5.665 -20.994 1.00 97.62 142 ALA A N 1
ATOM 1079 C CA . ALA A 1 142 ? 11.341 5.957 -19.585 1.00 97.62 142 ALA A CA 1
ATOM 1080 C C . ALA A 1 142 ? 11.869 4.716 -18.845 1.00 97.62 142 ALA A C 1
ATOM 1082 O O . ALA A 1 142 ? 11.364 3.606 -19.015 1.00 97.62 142 ALA A O 1
ATOM 1083 N N . THR A 1 143 ? 12.858 4.903 -17.970 1.00 98.06 143 THR A N 1
ATOM 1084 C CA . THR A 1 143 ? 13.418 3.822 -17.149 1.00 98.06 143 THR A CA 1
ATOM 1085 C C . THR A 1 143 ? 12.315 3.070 -16.396 1.00 98.06 143 THR A C 1
ATOM 1087 O O . THR A 1 143 ? 11.480 3.682 -15.733 1.00 98.06 143 THR A O 1
ATOM 1090 N N . GLY A 1 144 ? 12.301 1.739 -16.525 1.00 98.19 144 GLY A N 1
ATOM 1091 C CA . GLY A 1 144 ? 11.294 0.854 -15.928 1.00 98.19 144 GLY A CA 1
ATOM 1092 C C . GLY A 1 144 ? 9.988 0.704 -16.722 1.00 98.19 144 GLY A C 1
ATOM 1093 O O . GLY A 1 144 ? 9.230 -0.226 -16.443 1.00 98.19 144 GLY A O 1
ATOM 1094 N N . ALA A 1 145 ? 9.731 1.540 -17.736 1.00 98.56 145 ALA A N 1
ATOM 1095 C CA . ALA A 1 145 ? 8.492 1.496 -18.515 1.00 98.56 145 ALA A CA 1
ATOM 1096 C C . ALA A 1 145 ? 8.373 0.221 -19.361 1.00 98.56 145 ALA A C 1
ATOM 1098 O O . ALA A 1 145 ? 7.333 -0.433 -19.319 1.00 98.56 145 ALA A O 1
ATOM 1099 N N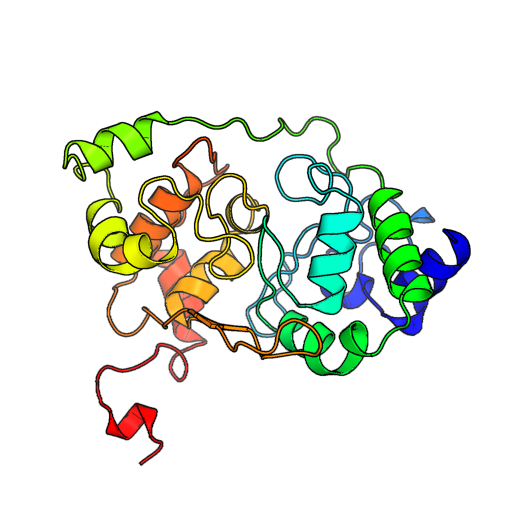 . ALA A 1 146 ? 9.439 -0.180 -20.060 1.00 98.31 146 ALA A N 1
ATOM 1100 C CA . ALA A 1 146 ? 9.450 -1.421 -20.841 1.00 98.31 146 ALA A CA 1
ATOM 1101 C C . ALA A 1 146 ? 9.170 -2.653 -19.957 1.00 98.31 146 ALA A C 1
ATOM 1103 O O . ALA A 1 146 ? 8.314 -3.476 -20.280 1.00 98.31 146 ALA A O 1
ATOM 1104 N N . THR A 1 147 ? 9.811 -2.735 -18.782 1.00 98.50 147 THR A N 1
ATOM 1105 C CA . THR A 1 147 ? 9.549 -3.787 -17.784 1.00 98.50 147 THR A CA 1
ATOM 1106 C C . THR A 1 147 ? 8.094 -3.762 -17.315 1.00 98.50 147 THR A C 1
ATOM 1108 O O . THR A 1 147 ? 7.452 -4.807 -17.232 1.00 98.50 147 THR A O 1
ATOM 1111 N N . TYR A 1 148 ? 7.544 -2.574 -17.042 1.00 98.62 148 TYR A N 1
ATOM 1112 C CA . TYR A 1 148 ? 6.144 -2.422 -16.651 1.00 98.62 148 TYR A CA 1
ATOM 1113 C C . TYR A 1 148 ? 5.184 -2.919 -17.738 1.00 98.62 148 TYR A C 1
ATOM 1115 O O . TYR A 1 148 ? 4.221 -3.629 -17.439 1.00 98.62 148 TYR A O 1
ATOM 1123 N N . VAL A 1 149 ? 5.435 -2.560 -18.99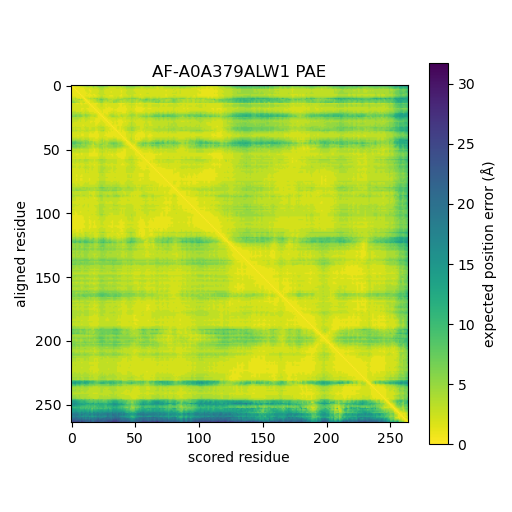9 1.00 98.25 149 VAL A N 1
ATOM 1124 C CA . VAL A 1 149 ? 4.610 -2.980 -20.137 1.00 98.25 149 VAL A CA 1
ATOM 1125 C C . VAL A 1 149 ? 4.667 -4.496 -20.325 1.00 98.25 149 VAL A C 1
ATOM 1127 O O . VAL A 1 149 ? 3.612 -5.112 -20.466 1.00 98.25 149 VAL A O 1
ATOM 1130 N N . ASP A 1 150 ? 5.860 -5.095 -20.262 1.00 97.31 150 ASP A N 1
ATOM 1131 C CA . ASP A 1 150 ? 6.070 -6.540 -20.435 1.00 97.31 150 ASP A CA 1
ATOM 1132 C C . ASP A 1 150 ? 5.434 -7.369 -19.310 1.00 97.31 150 ASP A C 1
ATOM 1134 O O . ASP A 1 150 ? 4.801 -8.393 -19.560 1.00 97.31 150 ASP A O 1
ATOM 1138 N N . SER A 1 151 ? 5.590 -6.929 -18.058 1.00 97.06 151 SER A N 1
ATOM 1139 C CA . SER A 1 151 ? 5.330 -7.777 -16.888 1.00 97.06 151 SER A CA 1
ATOM 1140 C C . SER A 1 151 ? 4.112 -7.367 -16.050 1.00 97.06 151 SER A C 1
ATOM 1142 O O . SER A 1 151 ? 3.566 -8.198 -15.327 1.00 97.06 151 SER A O 1
ATOM 1144 N N . CYS A 1 152 ? 3.650 -6.114 -16.122 1.00 97.94 1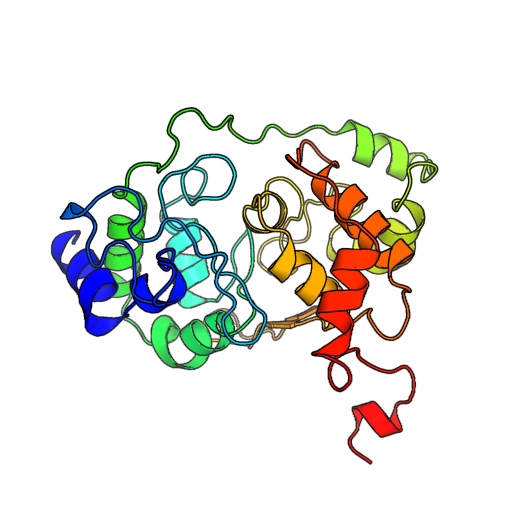52 CYS A N 1
ATOM 1145 C CA . CYS A 1 152 ? 2.658 -5.578 -15.176 1.00 97.94 152 CYS A CA 1
ATOM 1146 C C . CYS A 1 152 ? 1.378 -5.060 -15.852 1.00 97.94 152 CYS A C 1
ATOM 1148 O O . CYS A 1 152 ? 0.275 -5.196 -15.307 1.00 97.94 152 CYS A O 1
ATOM 1150 N N . ALA A 1 153 ? 1.501 -4.456 -17.037 1.00 97.56 153 ALA A N 1
ATOM 1151 C CA . ALA A 1 153 ? 0.428 -3.690 -17.668 1.00 97.56 153 ALA A CA 1
ATOM 1152 C C . ALA A 1 153 ? -0.786 -4.534 -18.088 1.00 97.56 153 ALA A C 1
ATOM 1154 O O . ALA A 1 153 ? -1.886 -3.994 -18.183 1.00 97.56 153 ALA A O 1
ATOM 1155 N N . ALA A 1 154 ? -0.634 -5.846 -18.286 1.00 96.00 154 ALA A N 1
ATOM 1156 C CA . ALA A 1 154 ? -1.761 -6.731 -18.589 1.00 96.00 154 ALA A CA 1
ATOM 1157 C C . ALA A 1 154 ? -2.833 -6.714 -17.478 1.00 96.00 154 ALA A C 1
ATOM 1159 O O . ALA A 1 154 ? -4.031 -6.704 -17.768 1.00 96.00 154 ALA A O 1
ATOM 1160 N N . CYS A 1 155 ? -2.402 -6.638 -16.214 1.00 96.06 155 CYS A N 1
ATOM 1161 C CA . CYS A 1 155 ? -3.289 -6.621 -15.049 1.00 96.06 155 CYS A CA 1
ATOM 1162 C C . CYS A 1 155 ? -3.516 -5.201 -14.514 1.00 96.06 155 CYS A C 1
ATOM 1164 O O . CYS A 1 155 ? -4.643 -4.837 -14.187 1.00 96.06 155 CYS A O 1
ATOM 1166 N N . HIS A 1 156 ? -2.473 -4.368 -14.457 1.00 97.12 156 HIS A N 1
ATOM 1167 C CA . HIS A 1 156 ? -2.568 -3.021 -13.874 1.00 97.12 156 HIS A CA 1
ATOM 1168 C C . HIS A 1 156 ? -2.899 -1.913 -14.883 1.00 97.12 156 HIS A C 1
ATOM 1170 O O . HIS A 1 156 ? -3.149 -0.776 -14.478 1.00 97.12 156 HIS A O 1
ATOM 1176 N N . LYS A 1 157 ? -2.988 -2.260 -16.176 1.00 97.38 157 LYS A N 1
ATOM 1177 C CA . LYS A 1 157 ? -3.218 -1.368 -17.324 1.00 97.38 157 LYS A CA 1
ATOM 1178 C C . LYS A 1 157 ? -2.102 -0.345 -17.532 1.00 97.38 157 LYS A C 1
ATOM 1180 O O . LYS A 1 157 ? -1.386 0.044 -16.617 1.00 97.38 157 LYS A O 1
ATOM 1185 N N . THR A 1 158 ? -1.960 0.155 -18.753 1.00 97.50 158 THR A N 1
ATOM 1186 C CA . THR A 1 158 ? -0.962 1.193 -19.072 1.00 97.50 158 THR A CA 1
ATOM 1187 C C . THR A 1 158 ? -1.282 2.562 -18.459 1.00 97.50 158 THR A C 1
ATOM 1189 O O . THR A 1 158 ? -0.411 3.421 -18.375 1.00 97.50 158 THR A O 1
ATOM 1192 N N . ASP A 1 159 ? -2.511 2.769 -17.982 1.00 97.06 159 ASP A N 1
ATOM 1193 C CA . ASP A 1 159 ? -2.920 3.959 -17.229 1.00 97.06 159 ASP A CA 1
ATOM 1194 C C . ASP A 1 159 ? -2.852 3.772 -15.702 1.00 97.06 159 ASP A C 1
ATOM 1196 O O . ASP A 1 159 ? -3.304 4.646 -14.963 1.00 97.06 159 ASP A O 1
ATOM 1200 N N . GLY A 1 160 ? -2.354 2.622 -15.228 1.00 96.94 160 GLY A N 1
ATOM 1201 C CA . GLY A 1 160 ? -2.233 2.296 -13.807 1.00 96.94 160 GLY A CA 1
ATOM 1202 C C . GLY A 1 160 ? -3.571 2.189 -13.072 1.00 96.94 160 GLY A C 1
ATOM 1203 O O . GLY A 1 160 ? -3.590 2.182 -11.842 1.00 96.94 160 GLY A O 1
ATOM 1204 N N . SER A 1 161 ? -4.705 2.160 -13.782 1.00 96.06 161 SER A N 1
ATOM 1205 C CA . SER A 1 161 ? -6.036 2.116 -13.162 1.00 96.06 161 SER A CA 1
ATOM 1206 C C . SER A 1 161 ? -6.456 0.722 -12.705 1.00 96.06 161 SER A C 1
ATOM 1208 O O . SER A 1 161 ? -7.390 0.614 -11.911 1.00 96.06 161 SER A O 1
ATOM 1210 N N . GLY A 1 162 ? -5.781 -0.323 -13.193 1.00 94.75 162 GLY A N 1
ATOM 1211 C CA . GLY A 1 162 ? -6.143 -1.710 -12.932 1.00 94.75 162 GLY A CA 1
ATOM 1212 C C . GLY A 1 162 ? -7.581 -2.048 -13.336 1.00 94.75 162 GLY A C 1
ATOM 1213 O O . GLY A 1 162 ? -8.213 -1.382 -14.164 1.00 94.75 162 GLY A O 1
ATOM 1214 N N . TYR A 1 163 ? -8.113 -3.102 -12.730 1.00 92.69 163 TYR A N 1
ATOM 1215 C CA . TYR A 1 163 ? -9.499 -3.520 -12.904 1.00 92.69 163 TYR A CA 1
ATOM 1216 C C . TYR A 1 163 ? -10.167 -3.559 -11.540 1.00 92.69 163 TYR A C 1
ATOM 1218 O O . TYR A 1 163 ? -9.784 -4.337 -10.669 1.00 92.69 163 TYR A O 1
ATOM 1226 N N . LYS A 1 164 ? -11.188 -2.717 -11.379 1.00 89.94 164 LYS A N 1
ATOM 1227 C CA . LYS A 1 164 ? -11.970 -2.549 -10.150 1.00 89.94 164 LYS A CA 1
ATOM 1228 C C . LYS A 1 164 ? -12.254 -3.874 -9.442 1.00 89.94 164 LYS A C 1
ATOM 1230 O O . LYS A 1 164 ? -12.785 -4.799 -10.059 1.00 89.94 164 LYS A O 1
ATOM 1235 N N . ARG A 1 165 ? -11.933 -3.937 -8.145 1.00 84.94 165 ARG A N 1
ATOM 1236 C CA . ARG A 1 165 ? -12.098 -5.104 -7.253 1.00 84.94 165 ARG A CA 1
ATOM 1237 C C . ARG A 1 165 ? -11.313 -6.364 -7.637 1.00 84.94 165 ARG A C 1
ATOM 1239 O O . ARG A 1 165 ? -11.449 -7.373 -6.948 1.00 84.94 165 ARG A O 1
ATOM 1246 N N . PHE A 1 166 ? -10.514 -6.328 -8.703 1.00 87.56 166 PHE A N 1
ATOM 1247 C CA . PHE A 1 166 ? -9.685 -7.451 -9.128 1.00 87.56 166 PHE A CA 1
ATOM 1248 C C . PHE A 1 166 ? -8.203 -7.116 -9.034 1.00 87.56 166 PHE A C 1
ATOM 1250 O O . PHE A 1 166 ? -7.508 -7.612 -8.155 1.00 87.56 166 PHE A O 1
ATOM 1257 N N . TYR A 1 167 ? -7.740 -6.235 -9.913 1.00 91.56 167 TYR A N 1
ATOM 1258 C CA . TYR A 1 167 ? -6.356 -5.792 -9.949 1.00 91.56 167 TYR A CA 1
ATOM 1259 C C . TYR A 1 167 ? -6.315 -4.356 -9.440 1.00 91.56 167 TYR A C 1
ATOM 1261 O O . TYR A 1 167 ? -6.894 -3.483 -10.095 1.00 91.56 167 TYR A O 1
ATOM 1269 N N . PRO A 1 168 ? -5.703 -4.105 -8.270 1.00 92.00 168 PRO A N 1
ATOM 1270 C CA . PRO A 1 168 ? -5.759 -2.796 -7.645 1.00 92.00 168 PRO A CA 1
ATOM 1271 C C . PRO A 1 168 ? -5.158 -1.731 -8.562 1.00 92.00 168 PRO A C 1
ATOM 1273 O O . PRO A 1 168 ? -4.209 -1.990 -9.315 1.00 92.00 168 PRO A O 1
ATOM 1276 N N . ALA A 1 169 ? -5.713 -0.523 -8.480 1.00 94.88 169 ALA A N 1
ATOM 1277 C CA . ALA A 1 169 ? -5.099 0.634 -9.103 1.00 94.88 169 ALA A CA 1
ATOM 1278 C C . ALA A 1 169 ? -3.684 0.812 -8.534 1.00 94.88 169 ALA A C 1
ATOM 1280 O O . ALA A 1 169 ? -3.461 0.616 -7.342 1.00 94.88 169 ALA A O 1
ATOM 1281 N N . LEU A 1 170 ? -2.730 1.171 -9.388 1.00 96.69 170 LEU A N 1
ATOM 1282 C CA . LEU A 1 170 ? -1.396 1.617 -8.980 1.00 96.69 170 LEU A CA 1
ATOM 1283 C C . LEU A 1 170 ? -1.325 3.145 -8.925 1.00 96.69 170 LEU A C 1
ATOM 1285 O O . LEU A 1 170 ? -0.614 3.713 -8.096 1.00 96.69 170 LEU A O 1
ATOM 1289 N N . ARG A 1 171 ? -2.100 3.828 -9.776 1.00 95.81 171 ARG A N 1
ATOM 1290 C CA . ARG A 1 171 ? -2.281 5.281 -9.709 1.00 95.81 171 ARG A CA 1
ATOM 1291 C C . ARG A 1 171 ? -3.040 5.654 -8.435 1.00 95.81 171 ARG A C 1
ATOM 1293 O O . ARG A 1 171 ? -4.090 5.082 -8.147 1.00 95.81 171 ARG A O 1
ATOM 1300 N N . GLY A 1 172 ? -2.526 6.607 -7.670 1.00 94.38 172 GLY A N 1
ATOM 1301 C CA . GLY A 1 172 ? -3.172 7.075 -6.447 1.00 94.38 172 GLY A CA 1
ATOM 1302 C C . GLY A 1 172 ? -3.326 6.001 -5.366 1.00 94.38 172 GLY A C 1
ATOM 1303 O O . GLY A 1 172 ? -4.135 6.183 -4.456 1.00 94.38 172 GLY A O 1
ATOM 1304 N N . ASN A 1 173 ? -2.599 4.885 -5.442 1.00 94.81 173 ASN A N 1
ATOM 1305 C CA . ASN A 1 173 ? -2.684 3.837 -4.432 1.00 94.81 173 ASN A CA 1
ATOM 1306 C C . ASN A 1 173 ? -1.872 4.241 -3.190 1.00 94.81 173 ASN A C 1
ATOM 1308 O O . ASN A 1 173 ? -0.676 4.510 -3.325 1.00 94.81 173 ASN A O 1
ATOM 1312 N N . PRO A 1 174 ? -2.471 4.266 -1.985 1.00 92.81 174 PRO A N 1
ATOM 1313 C CA . PRO A 1 174 ? -1.756 4.597 -0.754 1.00 92.81 174 PRO A CA 1
ATOM 1314 C C . PRO A 1 174 ? -0.497 3.752 -0.500 1.00 92.81 174 PRO A C 1
ATOM 1316 O O . PRO A 1 174 ? 0.500 4.285 -0.033 1.00 92.81 174 PRO A O 1
ATOM 1319 N N . VAL A 1 175 ? -0.505 2.466 -0.873 1.00 92.81 175 VAL A N 1
ATOM 1320 C CA . VAL A 1 175 ? 0.652 1.559 -0.737 1.00 92.81 175 VAL A CA 1
ATOM 1321 C C . VAL A 1 175 ? 1.786 1.974 -1.673 1.00 92.81 175 VAL A C 1
ATOM 1323 O O . VAL A 1 175 ? 2.953 1.949 -1.296 1.00 92.81 175 VAL A O 1
ATOM 1326 N N . VAL A 1 176 ? 1.445 2.409 -2.890 1.00 95.38 176 VAL A N 1
ATOM 1327 C CA . VAL A 1 176 ? 2.426 2.910 -3.862 1.00 95.38 176 VAL A CA 1
ATOM 1328 C C . VAL A 1 176 ? 3.005 4.251 -3.419 1.00 95.38 176 VAL A C 1
ATOM 1330 O O . VAL A 1 176 ? 4.181 4.511 -3.652 1.00 95.38 176 VAL A O 1
ATOM 1333 N N . LEU A 1 177 ? 2.197 5.089 -2.772 1.00 93.44 177 LEU A N 1
ATOM 1334 C CA . LEU A 1 177 ? 2.565 6.446 -2.367 1.00 93.44 177 LEU A CA 1
ATOM 1335 C C . LEU A 1 177 ? 3.164 6.554 -0.959 1.00 93.44 177 LEU A C 1
ATOM 1337 O O . LEU A 1 177 ? 3.576 7.649 -0.575 1.00 93.44 177 LEU A O 1
ATOM 1341 N N . ALA A 1 178 ? 3.207 5.460 -0.197 1.00 91.75 178 ALA A N 1
ATOM 1342 C CA . ALA A 1 178 ? 3.836 5.430 1.116 1.00 91.75 178 ALA A CA 1
ATOM 1343 C C . ALA A 1 178 ? 5.323 5.805 1.014 1.00 91.75 178 ALA A C 1
ATOM 1345 O O . ALA A 1 178 ? 6.009 5.394 0.069 1.00 91.75 178 ALA A O 1
ATOM 1346 N N . ASP A 1 179 ? 5.829 6.565 1.991 1.00 91.69 179 ASP A N 1
ATOM 1347 C CA . ASP A 1 179 ? 7.244 6.966 2.023 1.00 91.69 179 ASP A CA 1
ATOM 1348 C C . ASP A 1 179 ? 8.171 5.749 2.062 1.00 91.69 179 ASP A C 1
ATOM 1350 O O . ASP A 1 179 ? 9.178 5.725 1.361 1.00 91.69 179 ASP A O 1
ATOM 1354 N N . ASP A 1 180 ? 7.790 4.719 2.817 1.00 93.38 180 ASP A N 1
ATOM 1355 C CA . ASP A 1 180 ? 8.513 3.456 2.909 1.00 93.38 180 ASP A CA 1
ATOM 1356 C C . ASP A 1 180 ? 8.086 2.487 1.785 1.00 93.38 180 ASP A C 1
ATOM 1358 O O . ASP A 1 180 ? 6.953 1.993 1.794 1.00 93.38 180 ASP A O 1
ATOM 1362 N N . PRO A 1 181 ? 8.965 2.186 0.810 1.00 94.50 181 PRO A N 1
ATOM 1363 C CA . PRO A 1 181 ? 8.637 1.334 -0.326 1.00 94.50 181 PRO A CA 1
ATOM 1364 C C . PRO A 1 181 ? 8.749 -0.167 -0.018 1.00 94.50 181 PRO A C 1
ATOM 1366 O O . PRO A 1 181 ? 8.531 -0.966 -0.928 1.00 94.50 181 PRO A O 1
ATOM 1369 N N . THR A 1 182 ? 9.093 -0.572 1.212 1.00 95.06 182 THR A N 1
ATOM 1370 C CA . THR A 1 182 ? 9.419 -1.966 1.567 1.00 95.06 182 THR A CA 1
ATOM 1371 C C . THR A 1 182 ? 8.349 -2.954 1.110 1.00 95.06 182 THR A C 1
ATOM 1373 O O . THR A 1 182 ? 8.651 -3.851 0.327 1.00 95.06 182 THR A O 1
ATOM 1376 N N . SER A 1 183 ? 7.085 -2.751 1.499 1.00 94.69 183 SER A N 1
ATOM 1377 C CA . SER A 1 183 ? 5.986 -3.633 1.081 1.00 94.69 183 SER A CA 1
ATOM 1378 C C . SER A 1 183 ? 5.785 -3.652 -0.435 1.00 94.69 183 SER A C 1
ATOM 1380 O O . SER A 1 183 ? 5.488 -4.700 -0.992 1.00 94.69 183 SER A O 1
ATOM 1382 N N . LEU A 1 184 ? 5.975 -2.527 -1.134 1.00 95.81 184 LEU A N 1
ATOM 1383 C CA . LEU A 1 184 ? 5.828 -2.491 -2.591 1.00 95.81 184 LEU A CA 1
ATOM 1384 C C . LEU A 1 184 ? 6.938 -3.287 -3.292 1.00 95.81 184 LEU A C 1
ATOM 1386 O O . LEU A 1 184 ? 6.651 -4.047 -4.214 1.00 95.81 184 LEU A O 1
ATOM 1390 N N . ILE A 1 185 ? 8.189 -3.138 -2.848 1.00 96.69 185 ILE A N 1
ATOM 1391 C CA . ILE A 1 185 ? 9.318 -3.927 -3.361 1.00 96.69 185 ILE A CA 1
ATOM 1392 C C . ILE A 1 185 ? 9.074 -5.410 -3.079 1.00 96.69 185 ILE A C 1
ATOM 1394 O O . ILE A 1 185 ? 9.234 -6.243 -3.970 1.00 96.69 185 ILE A O 1
ATOM 1398 N N . HIS A 1 186 ? 8.630 -5.729 -1.863 1.00 94.81 186 HIS A N 1
ATOM 1399 C CA . HIS A 1 186 ? 8.342 -7.092 -1.446 1.00 94.81 186 HIS A CA 1
ATOM 1400 C C . HIS A 1 186 ? 7.240 -7.720 -2.319 1.00 94.81 186 HIS A C 1
ATOM 1402 O O . HIS A 1 186 ? 7.466 -8.790 -2.877 1.00 94.81 186 HIS A O 1
ATOM 1408 N N . ILE A 1 187 ? 6.121 -7.022 -2.570 1.00 95.38 187 ILE A N 1
ATOM 1409 C CA . ILE A 1 187 ? 5.061 -7.471 -3.499 1.00 95.38 187 ILE A CA 1
ATOM 1410 C C . ILE A 1 187 ? 5.633 -7.823 -4.880 1.00 95.38 187 ILE A C 1
ATOM 1412 O O . ILE A 1 187 ? 5.244 -8.830 -5.464 1.00 95.38 187 ILE A O 1
ATOM 1416 N N . VAL A 1 188 ? 6.550 -7.020 -5.430 1.00 97.12 188 VAL A N 1
ATOM 1417 C CA . VAL A 1 188 ? 7.153 -7.318 -6.742 1.00 97.12 188 VAL A CA 1
ATOM 1418 C C . VAL A 1 188 ? 8.048 -8.559 -6.668 1.00 97.12 188 VAL A C 1
ATOM 1420 O O . VAL A 1 188 ? 8.010 -9.402 -7.564 1.00 97.12 188 VAL A O 1
ATOM 1423 N N . LEU A 1 189 ? 8.836 -8.701 -5.602 1.00 96.44 189 LEU A N 1
ATOM 1424 C CA . LEU A 1 189 ? 9.762 -9.820 -5.439 1.00 96.44 189 LEU A CA 1
ATOM 1425 C C . LEU A 1 189 ? 9.042 -11.157 -5.242 1.00 96.44 189 LEU A C 1
ATOM 1427 O O . LEU A 1 189 ? 9.378 -12.116 -5.938 1.00 96.44 189 LEU A O 1
ATOM 1431 N N . VAL A 1 190 ? 8.066 -11.219 -4.333 1.00 94.38 190 VAL A N 1
ATOM 1432 C CA . VAL A 1 190 ? 7.444 -12.485 -3.895 1.00 94.38 190 VAL A CA 1
ATOM 1433 C C . VAL A 1 190 ? 6.012 -12.676 -4.385 1.00 94.38 190 VAL A C 1
ATOM 1435 O O . VAL A 1 190 ? 5.435 -13.750 -4.224 1.00 94.38 190 VAL A O 1
ATOM 1438 N N . GLY A 1 191 ? 5.426 -11.657 -5.012 1.00 93.19 191 GLY A N 1
ATOM 1439 C CA . GLY A 1 191 ? 4.027 -11.684 -5.409 1.00 93.19 191 GLY A CA 1
ATOM 1440 C C . GLY A 1 191 ? 3.088 -11.616 -4.206 1.00 93.19 191 GLY A C 1
ATOM 1441 O O . GLY A 1 191 ? 3.417 -11.092 -3.142 1.00 93.19 191 GLY A O 1
ATOM 1442 N N . GLY A 1 192 ? 1.881 -12.141 -4.382 1.00 89.50 192 GLY A N 1
ATOM 1443 C CA . GLY A 1 192 ? 0.897 -12.230 -3.311 1.00 89.50 192 GLY A CA 1
ATOM 1444 C C . GLY A 1 192 ? -0.393 -12.886 -3.773 1.00 89.50 192 GLY A C 1
ATOM 1445 O O . GLY A 1 192 ? -0.702 -12.914 -4.966 1.00 89.50 192 GLY A O 1
ATOM 1446 N N . GLN A 1 193 ? -1.161 -13.408 -2.822 1.00 89.00 193 GLN A N 1
ATOM 1447 C CA . GLN A 1 193 ? -2.454 -14.022 -3.087 1.00 89.00 193 GLN A CA 1
ATOM 1448 C C . GLN A 1 193 ? -3.530 -13.358 -2.234 1.00 89.00 193 GLN A C 1
ATOM 1450 O O . GLN A 1 193 ? -3.409 -13.255 -1.019 1.00 89.00 193 GLN A O 1
ATOM 1455 N N . LEU A 1 194 ? -4.600 -12.922 -2.888 1.00 90.31 194 LEU A N 1
ATOM 1456 C CA . LEU A 1 194 ? -5.837 -12.509 -2.245 1.00 90.31 194 LEU A CA 1
ATOM 1457 C C . LEU A 1 194 ? -6.778 -13.707 -2.203 1.00 90.31 194 LEU A C 1
ATOM 1459 O O . LEU A 1 194 ? -7.252 -14.120 -3.271 1.00 90.31 194 LEU A O 1
ATOM 1463 N N . PRO A 1 195 ? -7.060 -14.261 -1.014 1.00 88.00 195 PRO A N 1
ATOM 1464 C CA . PRO A 1 195 ? -7.946 -15.403 -0.883 1.00 88.00 195 PRO A CA 1
ATOM 1465 C C . PRO A 1 195 ? -9.374 -15.043 -1.306 1.00 88.00 195 PRO A C 1
ATOM 1467 O O . PRO A 1 195 ? -9.827 -13.894 -1.206 1.00 88.00 195 PRO A O 1
ATOM 1470 N N . GLY A 1 196 ? -10.091 -16.044 -1.814 1.00 92.62 196 GLY A N 1
ATOM 1471 C CA . GLY A 1 196 ? -11.528 -15.954 -2.031 1.00 92.62 196 GLY A CA 1
ATOM 1472 C C . GLY A 1 196 ? -12.262 -15.944 -0.692 1.00 92.62 196 GLY A C 1
ATOM 1473 O O . GLY A 1 196 ? -12.048 -16.817 0.142 1.00 92.62 196 GLY A O 1
ATOM 1474 N N . VAL A 1 197 ? -13.147 -14.972 -0.491 1.00 93.94 197 VAL A N 1
ATOM 1475 C CA . VAL A 1 197 ? -13.907 -14.797 0.758 1.00 93.94 197 VAL A CA 1
ATOM 1476 C C . VAL A 1 197 ? -15.402 -14.679 0.476 1.00 93.94 197 VAL A C 1
ATOM 1478 O O . VAL A 1 197 ? -15.824 -14.555 -0.680 1.00 93.94 197 VAL A O 1
ATOM 1481 N N . ASN A 1 198 ? -16.237 -14.716 1.516 1.00 89.88 198 ASN A N 1
ATOM 1482 C CA . ASN A 1 198 ? -17.681 -14.579 1.334 1.00 89.88 198 ASN A CA 1
ATOM 1483 C C . ASN A 1 198 ? -18.026 -13.225 0.676 1.00 89.88 198 ASN A C 1
ATOM 1485 O O . ASN A 1 198 ? -17.609 -12.171 1.147 1.00 89.88 198 ASN A O 1
ATOM 1489 N N . GLY A 1 199 ? -18.771 -13.251 -0.435 1.00 90.19 199 GLY A N 1
ATOM 1490 C CA . GLY A 1 199 ? -19.088 -12.074 -1.257 1.00 90.19 199 GLY A CA 1
ATOM 1491 C C . GLY A 1 199 ? -18.017 -11.676 -2.287 1.00 90.19 199 GLY A C 1
ATOM 1492 O O . GLY A 1 199 ? -18.309 -10.879 -3.177 1.00 90.19 199 GLY A O 1
ATOM 1493 N N . ALA A 1 200 ? -16.820 -12.270 -2.234 1.00 92.44 200 ALA A N 1
ATOM 1494 C CA . ALA A 1 200 ? -15.752 -12.111 -3.225 1.00 92.44 200 ALA A CA 1
ATOM 1495 C C . ALA A 1 200 ? -14.976 -13.439 -3.402 1.00 92.44 200 ALA A C 1
ATOM 1497 O O . ALA A 1 200 ? -13.821 -13.541 -2.987 1.00 92.44 200 ALA A O 1
ATOM 1498 N N . PRO A 1 201 ? -15.595 -14.474 -4.006 1.00 92.12 201 PRO A N 1
ATOM 1499 C CA . PRO A 1 201 ? -15.075 -15.847 -3.978 1.00 92.12 201 PRO A CA 1
ATOM 1500 C C . PRO A 1 201 ? -13.853 -16.078 -4.878 1.00 92.12 201 PRO A C 1
ATOM 1502 O O . PRO A 1 201 ? -13.223 -17.127 -4.798 1.00 92.12 201 PRO A O 1
ATOM 1505 N N . SER A 1 202 ? -13.516 -15.131 -5.754 1.00 91.25 202 SER A N 1
ATOM 1506 C CA . SER A 1 202 ? -12.384 -15.273 -6.667 1.00 91.25 202 SER A CA 1
ATOM 1507 C C . SER A 1 202 ? -11.059 -15.067 -5.942 1.00 91.25 202 SER A C 1
ATOM 1509 O O . SER A 1 202 ? -10.801 -13.978 -5.423 1.00 91.25 202 SER A O 1
ATOM 1511 N N . THR A 1 203 ? -10.186 -16.065 -5.993 1.00 91.31 203 THR A N 1
ATOM 1512 C CA . THR A 1 203 ? -8.778 -15.911 -5.618 1.00 91.31 203 THR A CA 1
ATOM 1513 C C . THR A 1 203 ? -8.036 -15.130 -6.697 1.00 91.31 203 THR A C 1
ATOM 1515 O O . THR A 1 203 ? -8.208 -15.399 -7.887 1.00 91.31 203 THR A O 1
ATOM 1518 N N . ILE A 1 204 ? -7.225 -14.154 -6.294 1.00 90.31 204 ILE A N 1
ATOM 1519 C CA . ILE A 1 204 ? -6.438 -13.328 -7.218 1.00 90.31 204 ILE A CA 1
ATOM 1520 C C . ILE A 1 204 ? -4.979 -13.423 -6.822 1.00 90.31 204 ILE A C 1
ATOM 1522 O O . ILE A 1 204 ? -4.641 -13.198 -5.665 1.00 90.31 204 ILE A O 1
ATOM 1526 N N . THR A 1 205 ? -4.124 -13.728 -7.788 1.00 91.25 205 THR A N 1
ATOM 1527 C CA . THR A 1 205 ? -2.692 -13.887 -7.555 1.00 91.25 205 THR A CA 1
ATOM 1528 C C . THR A 1 205 ? -1.928 -12.831 -8.334 1.00 91.25 205 THR A C 1
ATOM 1530 O O . THR A 1 205 ? -2.107 -12.691 -9.544 1.00 91.25 205 THR A O 1
ATOM 1533 N N . MET A 1 206 ? -1.056 -12.108 -7.639 1.00 94.38 206 MET A N 1
ATOM 1534 C CA . MET A 1 206 ? 0.024 -11.350 -8.248 1.00 94.38 206 MET A CA 1
ATOM 1535 C C . MET A 1 206 ? 1.259 -12.258 -8.301 1.00 94.38 206 MET A C 1
ATOM 1537 O O . MET A 1 206 ? 1.685 -12.741 -7.251 1.00 94.38 206 MET A O 1
ATOM 1541 N N . PRO A 1 207 ? 1.812 -12.550 -9.489 1.00 93.81 207 PRO A N 1
ATOM 1542 C CA . PRO A 1 207 ? 2.966 -13.432 -9.601 1.00 93.81 207 PRO A CA 1
ATOM 1543 C C . PRO A 1 207 ? 4.214 -12.803 -8.974 1.00 93.81 207 PRO A C 1
ATOM 1545 O O . PRO A 1 207 ? 4.379 -11.584 -8.976 1.00 93.81 207 PRO A O 1
ATOM 1548 N N . ALA A 1 208 ? 5.104 -13.659 -8.476 1.00 95.25 208 ALA A N 1
ATOM 1549 C CA . ALA A 1 208 ? 6.431 -13.267 -8.026 1.00 95.25 208 ALA A CA 1
ATOM 1550 C C . ALA A 1 208 ? 7.340 -12.978 -9.228 1.00 95.25 208 ALA A C 1
ATOM 1552 O O . ALA A 1 208 ? 7.392 -13.774 -10.174 1.00 95.25 208 ALA A O 1
ATOM 1553 N N . PHE A 1 209 ? 8.084 -11.873 -9.178 1.00 96.81 209 PHE A N 1
ATOM 1554 C CA . PHE A 1 209 ? 9.051 -11.502 -10.215 1.00 96.81 209 PHE A CA 1
ATOM 1555 C C . PHE A 1 209 ? 10.505 -11.603 -9.757 1.00 96.81 209 PHE A C 1
ATOM 1557 O O . PHE A 1 209 ? 11.401 -11.407 -10.577 1.00 96.81 209 PHE A O 1
ATOM 1564 N N . GLY A 1 210 ? 10.767 -11.958 -8.495 1.00 95.81 210 GLY A N 1
ATOM 1565 C CA . GLY A 1 210 ? 12.122 -12.102 -7.972 1.00 95.81 210 GLY A CA 1
ATOM 1566 C C . GLY A 1 210 ? 12.973 -13.085 -8.783 1.00 95.81 210 GLY A C 1
ATOM 1567 O O . GLY A 1 210 ? 14.140 -12.826 -9.046 1.00 95.81 210 GLY A O 1
ATOM 1568 N N . TRP A 1 211 ? 12.405 -14.182 -9.269 1.00 93.94 211 TRP A N 1
ATOM 1569 C CA . TRP A 1 211 ? 13.146 -15.137 -10.100 1.00 93.94 211 TRP A CA 1
ATOM 1570 C C . TRP A 1 211 ? 13.507 -14.614 -11.504 1.00 93.94 211 TRP A C 1
ATOM 1572 O O . TRP A 1 211 ? 14.434 -15.136 -12.123 1.00 93.94 211 TRP A O 1
ATOM 1582 N N . ARG A 1 212 ? 12.767 -13.625 -12.027 1.00 95.06 212 ARG A N 1
ATOM 1583 C CA . ARG A 1 212 ? 12.879 -13.137 -13.416 1.00 95.06 212 ARG A CA 1
ATOM 1584 C C . ARG A 1 212 ? 13.629 -11.814 -13.522 1.00 95.06 212 ARG A C 1
ATOM 1586 O O . ARG A 1 212 ? 14.341 -11.614 -14.501 1.00 95.06 212 ARG A O 1
ATOM 1593 N N . LEU A 1 213 ? 13.421 -10.913 -12.565 1.00 97.81 213 LEU A N 1
ATOM 1594 C CA . LEU A 1 213 ? 13.967 -9.561 -12.579 1.00 97.81 213 LEU A CA 1
ATOM 1595 C C . LEU A 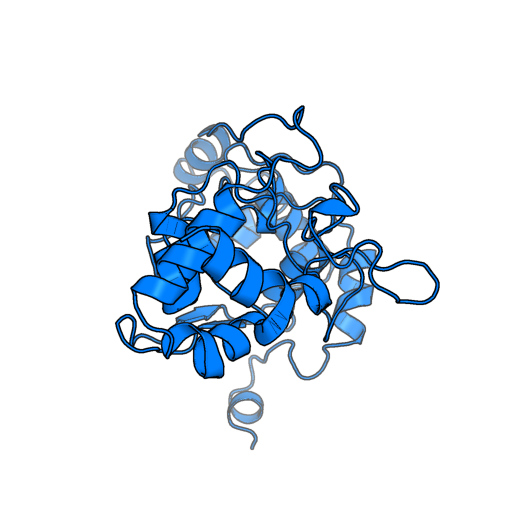1 213 ? 15.150 -9.448 -11.620 1.00 97.81 213 LEU A C 1
ATOM 1597 O O . LEU A 1 213 ? 15.072 -9.894 -10.469 1.00 97.81 213 LEU A O 1
ATOM 1601 N N . ASP A 1 214 ? 16.223 -8.806 -12.074 1.00 97.69 214 ASP A N 1
ATOM 1602 C CA . ASP A 1 214 ? 17.334 -8.425 -11.205 1.00 97.69 214 ASP A CA 1
ATOM 1603 C C . ASP A 1 214 ? 16.972 -7.239 -10.286 1.00 97.69 214 ASP A C 1
ATOM 1605 O O . ASP A 1 214 ? 15.885 -6.657 -10.358 1.00 97.69 214 ASP A O 1
ATOM 1609 N N . ASP A 1 215 ? 17.872 -6.897 -9.365 1.00 98.50 215 ASP A N 1
ATOM 1610 C CA . ASP A 1 215 ? 17.641 -5.834 -8.381 1.00 98.50 215 ASP A CA 1
ATOM 1611 C C . ASP A 1 215 ? 17.449 -4.449 -9.010 1.00 98.50 215 ASP A C 1
ATOM 1613 O O . ASP A 1 215 ? 16.676 -3.639 -8.493 1.00 98.50 215 ASP A O 1
ATOM 1617 N N . GLN A 1 216 ? 18.124 -4.178 -10.130 1.00 98.62 216 GLN A N 1
ATOM 1618 C CA . GLN A 1 216 ? 18.008 -2.905 -10.831 1.00 98.62 216 GLN A CA 1
ATOM 1619 C C . GLN A 1 216 ? 16.677 -2.823 -11.575 1.00 98.62 216 GLN A C 1
ATOM 1621 O O . GLN A 1 216 ? 15.981 -1.821 -11.456 1.00 98.62 216 GLN A O 1
ATOM 1626 N N . GLN A 1 217 ? 16.267 -3.890 -12.258 1.00 98.62 217 GLN A N 1
ATOM 1627 C CA . GLN A 1 217 ? 14.986 -3.962 -12.957 1.00 98.62 217 GLN A CA 1
ATOM 1628 C C . GLN A 1 217 ? 13.798 -3.810 -12.002 1.00 98.62 217 GLN A C 1
ATOM 1630 O O . GLN A 1 217 ? 12.825 -3.131 -12.336 1.00 98.62 217 GLN A O 1
ATOM 1635 N N . VAL A 1 218 ? 13.876 -4.406 -10.806 1.00 98.69 218 VAL A N 1
ATOM 1636 C CA . VAL A 1 218 ? 12.861 -4.221 -9.757 1.00 98.69 218 VAL A CA 1
ATOM 1637 C C . VAL A 1 218 ? 12.858 -2.777 -9.250 1.00 98.69 218 VAL A C 1
ATOM 1639 O O . VAL A 1 218 ? 11.790 -2.175 -9.154 1.00 98.69 218 VAL A O 1
ATOM 1642 N N . ALA A 1 219 ? 14.024 -2.192 -8.959 1.00 98.69 219 ALA A N 1
ATOM 1643 C CA . ALA A 1 219 ? 14.104 -0.795 -8.532 1.00 98.69 219 ALA A CA 1
ATOM 1644 C C . ALA A 1 219 ? 13.524 0.153 -9.596 1.00 98.69 219 ALA A C 1
ATOM 1646 O O . ALA A 1 219 ? 12.721 1.030 -9.277 1.00 98.69 219 ALA A O 1
ATOM 1647 N N . ASP A 1 220 ? 13.863 -0.068 -10.864 1.00 98.69 220 ASP A N 1
ATOM 1648 C CA . ASP A 1 220 ? 13.413 0.730 -11.999 1.00 98.69 220 ASP A CA 1
ATOM 1649 C C . ASP A 1 220 ? 11.895 0.647 -12.193 1.00 98.69 220 ASP A C 1
ATOM 1651 O O . ASP A 1 220 ? 11.241 1.683 -12.305 1.00 98.69 220 ASP A O 1
ATOM 1655 N N . VAL A 1 221 ? 11.302 -0.555 -12.184 1.00 98.69 221 VAL A N 1
ATOM 1656 C CA . VAL A 1 221 ? 9.846 -0.704 -12.363 1.00 98.69 221 VAL A CA 1
ATOM 1657 C C . VAL A 1 221 ? 9.064 -0.158 -11.165 1.00 98.69 221 VAL A C 1
ATOM 1659 O O . VAL A 1 221 ? 8.022 0.475 -11.343 1.00 98.69 221 VAL A O 1
ATOM 1662 N N . VAL A 1 222 ? 9.579 -0.324 -9.942 1.00 98.44 222 VAL A N 1
ATOM 1663 C CA . VAL A 1 222 ? 8.973 0.263 -8.740 1.00 98.44 222 VAL A CA 1
ATOM 1664 C C . VAL A 1 222 ? 9.030 1.790 -8.811 1.00 98.44 222 VAL A C 1
ATOM 1666 O O . VAL A 1 222 ? 8.017 2.451 -8.577 1.00 98.44 222 VAL A O 1
ATOM 1669 N N . ASN A 1 223 ? 10.169 2.365 -9.198 1.00 98.50 223 ASN A N 1
ATOM 1670 C CA . ASN A 1 223 ? 10.307 3.808 -9.389 1.00 98.50 223 ASN A CA 1
ATOM 1671 C C . ASN A 1 223 ? 9.401 4.335 -10.500 1.00 98.50 223 ASN A C 1
ATOM 1673 O O . ASN A 1 223 ? 8.782 5.385 -10.320 1.00 98.50 223 ASN A O 1
ATOM 1677 N N . PHE A 1 224 ? 9.278 3.604 -11.608 1.00 98.56 224 PHE A N 1
ATOM 1678 C CA . PHE A 1 224 ? 8.360 3.941 -12.687 1.00 98.56 224 PHE A CA 1
ATOM 1679 C C . PHE A 1 224 ? 6.921 4.028 -12.167 1.00 98.56 224 PHE A C 1
ATOM 1681 O O . PHE A 1 224 ? 6.267 5.055 -12.334 1.00 98.56 224 PHE A O 1
ATOM 1688 N N . VAL A 1 225 ? 6.446 3.001 -11.455 1.00 98.31 225 VAL A N 1
ATOM 1689 C CA . VAL A 1 225 ? 5.096 2.965 -10.869 1.00 98.31 225 VAL A CA 1
ATOM 1690 C C . VAL A 1 225 ? 4.878 4.100 -9.863 1.00 98.31 225 VAL A C 1
ATOM 1692 O O . VAL A 1 225 ? 3.836 4.762 -9.888 1.00 98.31 225 VAL A O 1
ATOM 1695 N N . ARG A 1 226 ? 5.859 4.370 -8.994 1.00 97.69 226 ARG A N 1
ATOM 1696 C CA . ARG A 1 226 ? 5.767 5.415 -7.961 1.00 97.69 226 ARG A CA 1
ATOM 1697 C C . ARG A 1 226 ? 5.871 6.849 -8.504 1.00 97.69 226 ARG A C 1
ATOM 1699 O O . ARG A 1 226 ? 5.569 7.783 -7.765 1.00 97.69 226 ARG A O 1
ATOM 1706 N N . ASN A 1 227 ? 6.249 7.028 -9.771 1.00 97.31 227 ASN A N 1
ATOM 1707 C CA . ASN A 1 227 ? 6.371 8.337 -10.430 1.00 97.31 227 ASN A CA 1
ATOM 1708 C C . ASN A 1 227 ? 5.495 8.475 -11.688 1.00 97.31 227 ASN A C 1
ATOM 1710 O O . ASN A 1 227 ? 5.664 9.409 -12.470 1.00 97.31 227 ASN A O 1
ATOM 1714 N N . SER A 1 228 ? 4.553 7.551 -11.888 1.00 97.88 228 SER A N 1
ATOM 1715 C CA . SER A 1 228 ? 3.641 7.546 -13.034 1.00 97.88 228 SER A CA 1
ATOM 1716 C C . SER A 1 228 ? 2.217 7.925 -12.652 1.00 97.88 228 SER A C 1
ATOM 1718 O O . SER A 1 228 ? 1.776 7.755 -11.518 1.00 97.88 228 SER A O 1
ATOM 1720 N N . TRP A 1 229 ? 1.464 8.418 -13.634 1.00 97.81 229 TRP A N 1
ATOM 1721 C CA . TRP A 1 229 ? 0.026 8.705 -13.526 1.00 97.81 229 TRP A CA 1
ATOM 1722 C C . TRP A 1 229 ? -0.374 9.738 -12.458 1.00 97.81 229 TRP A C 1
ATOM 1724 O O . TRP A 1 229 ? -1.515 9.748 -11.987 1.00 97.81 229 TRP A O 1
ATOM 1734 N N . GLY A 1 230 ? 0.569 10.594 -12.062 1.00 95.94 230 GLY A N 1
ATOM 1735 C CA . GLY A 1 230 ? 0.405 11.574 -10.987 1.00 95.94 230 GLY A CA 1
ATOM 1736 C C . GLY A 1 230 ? 0.886 11.081 -9.621 1.00 95.94 230 GLY A C 1
ATOM 1737 O O . GLY A 1 230 ? 0.820 11.828 -8.642 1.00 95.94 230 GLY A O 1
ATOM 1738 N N . ASN A 1 231 ? 1.396 9.846 -9.543 1.00 96.44 231 ASN A N 1
ATOM 1739 C CA . ASN A 1 231 ? 2.135 9.384 -8.378 1.00 96.44 231 ASN A CA 1
ATOM 1740 C C . ASN A 1 231 ? 3.426 10.192 -8.227 1.00 96.44 231 ASN A C 1
ATOM 1742 O O . ASN A 1 231 ? 4.080 10.526 -9.215 1.00 96.44 231 ASN A O 1
ATOM 1746 N N . LYS A 1 232 ? 3.770 10.518 -6.980 1.00 91.81 232 LYS A N 1
ATOM 1747 C CA . LYS A 1 232 ? 4.979 11.267 -6.633 1.00 91.81 232 LYS A CA 1
ATOM 1748 C C . LYS A 1 232 ? 5.593 10.661 -5.380 1.00 91.81 232 LYS A C 1
ATOM 1750 O O . LYS A 1 232 ? 5.115 10.923 -4.275 1.00 91.81 232 LYS A O 1
ATOM 1755 N N . ALA A 1 233 ? 6.619 9.837 -5.565 1.00 85.12 233 ALA A N 1
ATOM 1756 C CA . ALA A 1 233 ? 7.447 9.378 -4.459 1.00 85.12 233 ALA A CA 1
ATOM 1757 C C . ALA A 1 233 ? 8.292 10.534 -3.920 1.00 85.12 233 ALA A C 1
ATOM 1759 O O . ALA A 1 233 ? 8.741 11.384 -4.686 1.00 85.12 233 ALA A O 1
ATOM 1760 N N . SER A 1 234 ? 8.534 10.534 -2.615 1.00 80.94 234 SER A N 1
ATOM 1761 C CA . SER A 1 234 ? 9.516 11.412 -1.974 1.00 80.94 234 SER A CA 1
ATOM 1762 C C . SER A 1 234 ? 10.944 10.998 -2.340 1.00 80.94 234 SER A C 1
ATOM 1764 O O . SER A 1 234 ? 11.728 11.837 -2.765 1.00 80.94 234 SER A O 1
ATOM 1766 N N . GLU A 1 235 ? 11.243 9.699 -2.256 1.00 89.62 235 GLU A N 1
ATOM 1767 C CA . GLU A 1 235 ? 12.575 9.142 -2.506 1.00 89.62 235 GLU A CA 1
ATOM 1768 C C . GLU A 1 235 ? 12.538 7.975 -3.512 1.00 89.62 235 GLU A C 1
ATOM 1770 O O . GLU A 1 235 ? 11.591 7.171 -3.495 1.00 89.62 235 GLU A O 1
ATOM 1775 N N . PRO A 1 236 ? 13.555 7.853 -4.388 1.00 94.62 236 PRO A N 1
ATOM 1776 C CA . PRO A 1 236 ? 13.681 6.728 -5.303 1.00 94.62 236 PRO A CA 1
ATOM 1777 C C . PRO A 1 236 ? 14.167 5.463 -4.584 1.00 94.62 236 PRO A C 1
ATOM 1779 O O . PRO A 1 236 ? 14.995 5.500 -3.676 1.00 94.62 236 PRO A O 1
ATOM 1782 N N . VAL A 1 237 ? 13.695 4.314 -5.055 1.00 97.50 237 VAL A N 1
ATOM 1783 C CA . VAL A 1 237 ? 14.184 2.990 -4.668 1.00 97.50 237 VAL A CA 1
ATOM 1784 C C . VAL A 1 237 ? 15.517 2.711 -5.353 1.00 97.50 237 VAL A C 1
ATOM 1786 O O . VAL A 1 237 ? 15.660 2.909 -6.558 1.00 97.50 237 VAL A O 1
ATOM 1789 N N . SER A 1 238 ? 16.488 2.209 -4.596 1.00 98.06 238 SER A N 1
ATOM 1790 C CA . SER A 1 238 ? 17.784 1.763 -5.110 1.00 98.06 238 SER A CA 1
ATOM 1791 C C . SER A 1 238 ? 17.844 0.243 -5.274 1.00 98.06 238 SER A C 1
ATOM 1793 O O . SER A 1 238 ? 17.251 -0.500 -4.492 1.00 98.06 238 SER A O 1
ATOM 1795 N N . ALA A 1 239 ? 18.654 -0.240 -6.221 1.00 98.25 239 ALA A N 1
ATOM 1796 C CA . ALA A 1 239 ? 18.937 -1.672 -6.362 1.00 98.25 239 ALA A CA 1
ATOM 1797 C C . ALA A 1 239 ? 19.514 -2.289 -5.075 1.00 98.25 239 ALA A C 1
ATOM 1799 O O . ALA A 1 239 ? 19.235 -3.439 -4.758 1.00 98.25 239 ALA A O 1
ATOM 1800 N N . LYS A 1 240 ? 20.268 -1.517 -4.277 1.00 97.94 240 LYS A N 1
ATOM 1801 C CA . LYS A 1 240 ? 20.785 -1.984 -2.983 1.00 97.94 240 LYS A CA 1
ATOM 1802 C C . LYS A 1 240 ? 19.656 -2.324 -2.003 1.00 97.94 240 LYS A C 1
ATOM 1804 O O . LYS A 1 240 ? 19.725 -3.370 -1.368 1.00 97.94 240 LYS A O 1
ATOM 1809 N N . GLN A 1 241 ? 18.631 -1.475 -1.904 1.00 96.12 241 GLN A N 1
ATOM 1810 C CA . GLN A 1 241 ? 17.466 -1.747 -1.051 1.00 96.12 241 GLN A CA 1
ATOM 1811 C C . GLN A 1 241 ? 16.727 -3.009 -1.509 1.00 96.12 241 GLN A C 1
ATOM 1813 O O . GLN A 1 241 ? 16.340 -3.828 -0.681 1.00 96.12 241 GLN A O 1
ATOM 1818 N N . VAL A 1 242 ? 16.585 -3.209 -2.824 1.00 97.62 242 VAL A N 1
ATOM 1819 C CA . VAL A 1 242 ? 15.989 -4.440 -3.367 1.00 97.62 242 VAL A CA 1
ATOM 1820 C C . VAL A 1 242 ? 16.835 -5.664 -3.010 1.00 97.62 242 VAL A C 1
ATOM 1822 O O . VAL A 1 242 ? 16.298 -6.655 -2.521 1.00 97.62 242 VAL A O 1
ATOM 1825 N N . ALA A 1 243 ? 18.154 -5.583 -3.192 1.00 97.19 243 ALA A N 1
ATOM 1826 C CA . ALA A 1 243 ? 19.081 -6.668 -2.888 1.00 97.19 243 ALA A CA 1
ATOM 1827 C C . ALA A 1 243 ? 19.074 -7.054 -1.401 1.00 97.19 243 ALA A C 1
ATOM 1829 O O . ALA A 1 243 ? 19.316 -8.211 -1.059 1.00 97.19 243 ALA A O 1
ATOM 1830 N N . GLU A 1 244 ? 18.843 -6.092 -0.505 1.00 94.38 244 GLU A N 1
ATOM 1831 C CA . GLU A 1 244 ? 18.686 -6.338 0.929 1.00 94.38 244 GLU A CA 1
ATOM 1832 C C . GLU A 1 244 ? 17.405 -7.129 1.207 1.00 94.38 244 GLU A C 1
ATOM 1834 O O . GLU A 1 244 ? 17.501 -8.214 1.773 1.00 94.38 244 GLU A O 1
ATOM 1839 N N . LEU A 1 245 ? 16.251 -6.674 0.708 1.00 93.31 245 LEU A N 1
ATOM 1840 C CA . LEU A 1 245 ? 14.969 -7.369 0.898 1.00 93.31 24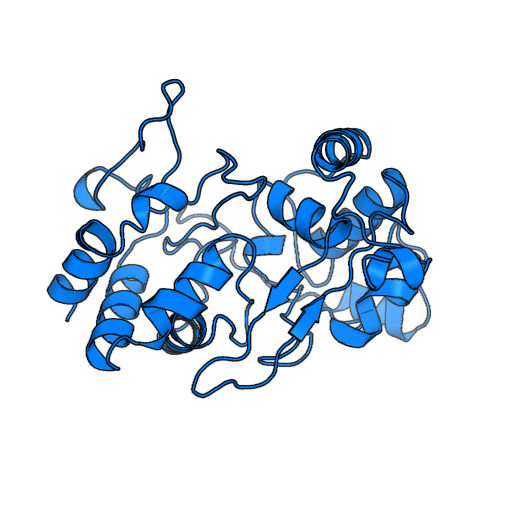5 LEU A CA 1
ATOM 1841 C C . LEU A 1 245 ? 14.943 -8.758 0.247 1.00 93.31 245 LEU A C 1
ATOM 1843 O O . LEU A 1 245 ? 14.410 -9.712 0.804 1.00 93.31 245 LEU A O 1
ATOM 1847 N N . ARG A 1 246 ? 15.575 -8.914 -0.918 1.00 94.56 246 ARG A N 1
ATOM 1848 C CA . ARG A 1 246 ? 15.637 -10.194 -1.635 1.00 94.56 246 ARG A CA 1
ATOM 1849 C C . ARG A 1 246 ? 16.344 -11.294 -0.842 1.00 94.56 246 ARG A C 1
ATOM 1851 O O . ARG A 1 246 ? 16.018 -12.469 -1.012 1.00 94.56 246 ARG A O 1
ATOM 1858 N N . LYS A 1 247 ? 17.339 -10.954 -0.014 1.00 90.62 247 LYS A N 1
ATOM 1859 C CA . LYS A 1 247 ? 18.128 -11.953 0.735 1.00 90.62 247 LYS A CA 1
ATOM 1860 C C . LYS A 1 247 ? 17.283 -12.751 1.716 1.00 90.62 247 LYS A C 1
ATOM 1862 O O . LYS A 1 247 ? 17.610 -13.919 1.938 1.00 90.62 247 LYS A O 1
ATOM 1867 N N . ASP A 1 248 ? 16.233 -12.134 2.240 1.00 82.06 248 ASP A N 1
ATOM 1868 C CA . ASP A 1 248 ? 15.384 -12.701 3.282 1.00 82.06 248 ASP A CA 1
ATOM 1869 C C . ASP A 1 248 ? 14.245 -13.559 2.699 1.00 82.06 248 ASP A C 1
ATOM 1871 O O . ASP A 1 248 ? 13.624 -14.333 3.419 1.00 82.06 248 ASP A O 1
ATOM 1875 N N . GLU A 1 249 ? 14.041 -13.517 1.376 1.00 85.06 249 GLU A N 1
ATOM 1876 C CA . GLU A 1 249 ? 12.878 -14.111 0.701 1.00 85.06 249 GLU A CA 1
ATOM 1877 C C . GLU A 1 249 ? 13.232 -15.215 -0.308 1.00 85.06 249 GLU A C 1
ATOM 1879 O O . GLU A 1 249 ? 12.437 -15.525 -1.193 1.00 85.06 249 GLU A O 1
ATOM 1884 N N . LYS A 1 250 ? 14.424 -15.821 -0.210 1.00 76.81 250 LYS A N 1
ATOM 1885 C CA . LYS A 1 250 ? 14.977 -16.747 -1.227 1.00 76.81 250 LYS A CA 1
ATOM 1886 C C . LYS A 1 250 ? 14.019 -17.853 -1.680 1.00 76.81 250 LYS A C 1
ATOM 1888 O O . LYS A 1 250 ? 14.017 -18.185 -2.862 1.00 76.81 250 LYS A O 1
ATOM 1893 N N . ASP A 1 251 ? 13.194 -18.372 -0.776 1.00 80.81 251 ASP A N 1
ATOM 1894 C CA . ASP A 1 251 ? 12.265 -19.475 -1.057 1.00 80.81 251 ASP A CA 1
ATOM 1895 C C . ASP A 1 251 ? 10.908 -19.006 -1.615 1.00 80.81 251 ASP A C 1
ATOM 1897 O O . ASP A 1 251 ? 10.066 -19.820 -1.988 1.00 80.81 251 ASP A O 1
ATOM 1901 N N . ARG A 1 252 ? 10.679 -17.689 -1.684 1.00 82.50 252 ARG A N 1
ATOM 1902 C CA . ARG A 1 252 ? 9.405 -17.069 -2.083 1.00 82.50 252 ARG A CA 1
ATOM 1903 C C . ARG A 1 252 ? 9.511 -16.206 -3.338 1.00 82.50 252 ARG A C 1
ATOM 1905 O O . ARG A 1 252 ? 8.518 -15.640 -3.775 1.00 82.50 252 ARG A O 1
ATOM 1912 N N . LEU A 1 253 ? 10.685 -16.148 -3.969 1.00 84.69 253 LEU A N 1
ATOM 1913 C CA . LEU A 1 253 ? 10.930 -15.339 -5.172 1.00 84.69 253 LEU A CA 1
ATOM 1914 C C . LEU A 1 253 ? 10.213 -15.848 -6.436 1.00 84.69 253 LEU A C 1
ATOM 1916 O O . LEU A 1 253 ? 10.317 -15.206 -7.480 1.00 84.69 253 LEU A O 1
ATOM 1920 N N . GLY A 1 254 ? 9.515 -16.987 -6.364 1.00 83.25 254 GLY A N 1
ATOM 1921 C CA . GLY A 1 254 ? 8.935 -17.698 -7.505 1.00 83.25 254 GLY A CA 1
ATOM 1922 C C . GLY A 1 254 ? 9.954 -18.558 -8.259 1.00 83.25 254 GLY A C 1
ATOM 1923 O O . GLY A 1 254 ? 11.107 -18.690 -7.855 1.00 83.25 254 GLY A O 1
ATOM 1924 N N . SER A 1 255 ? 9.520 -19.184 -9.355 1.00 79.12 255 SER A N 1
ATOM 1925 C CA . SER A 1 255 ? 10.372 -20.037 -10.191 1.00 79.12 255 SER A CA 1
ATOM 1926 C C . SER A 1 255 ? 9.782 -20.204 -11.593 1.00 79.12 255 SER A C 1
ATOM 1928 O O . SER A 1 255 ? 8.564 -20.199 -11.760 1.00 79.12 255 SER A O 1
ATOM 1930 N N . ALA A 1 256 ? 10.646 -20.407 -12.593 1.00 80.62 256 ALA A N 1
ATOM 1931 C CA . ALA A 1 256 ? 10.249 -20.900 -13.915 1.00 80.62 256 ALA A CA 1
ATOM 1932 C C . ALA A 1 256 ? 10.143 -22.435 -13.978 1.00 80.62 256 ALA A C 1
ATOM 1934 O O . ALA A 1 256 ? 9.569 -22.972 -14.925 1.00 80.62 256 ALA A O 1
ATOM 1935 N N . ASP A 1 257 ? 10.725 -23.151 -13.010 1.00 81.69 257 ASP A N 1
ATOM 1936 C CA . ASP A 1 257 ? 10.675 -24.612 -12.960 1.00 81.69 257 ASP A CA 1
ATOM 1937 C C . ASP A 1 257 ? 9.361 -25.065 -12.319 1.00 81.69 257 ASP A C 1
ATOM 1939 O O . ASP A 1 257 ? 9.142 -24.894 -11.118 1.00 81.69 257 ASP A O 1
ATOM 1943 N N . ILE A 1 258 ? 8.504 -25.685 -13.132 1.00 71.81 258 ILE A N 1
ATOM 1944 C CA . ILE A 1 258 ? 7.214 -26.231 -12.702 1.00 71.81 258 ILE A CA 1
ATOM 1945 C C . ILE A 1 258 ? 7.361 -27.207 -11.525 1.00 71.81 258 ILE A C 1
ATOM 1947 O O . ILE A 1 258 ? 6.487 -27.256 -10.669 1.00 71.81 258 ILE A O 1
ATOM 1951 N N . ARG A 1 259 ? 8.478 -27.942 -11.426 1.00 77.00 259 ARG A N 1
ATOM 1952 C CA . ARG A 1 259 ? 8.708 -28.915 -10.344 1.00 77.00 259 ARG A CA 1
ATOM 1953 C C . ARG A 1 259 ? 8.859 -28.224 -8.993 1.00 77.00 259 ARG A C 1
ATOM 1955 O O . ARG A 1 259 ? 8.256 -28.656 -8.017 1.00 77.00 259 ARG A O 1
ATOM 1962 N N . VAL A 1 260 ? 9.562 -27.088 -8.979 1.00 76.38 260 VAL A N 1
ATOM 1963 C CA . VAL A 1 260 ? 9.702 -26.236 -7.790 1.00 76.38 260 VAL A CA 1
ATOM 1964 C C . VAL A 1 260 ? 8.340 -25.683 -7.368 1.00 76.38 260 VAL A C 1
ATOM 1966 O O . VAL A 1 260 ? 8.015 -25.705 -6.186 1.00 76.38 260 VAL A O 1
ATOM 1969 N N . LEU A 1 261 ? 7.515 -25.243 -8.324 1.00 68.25 261 LEU A N 1
ATOM 1970 C CA . LEU A 1 261 ? 6.171 -24.724 -8.037 1.00 68.25 261 LEU A CA 1
ATOM 1971 C C . LEU A 1 261 ? 5.200 -25.808 -7.538 1.00 68.25 261 LEU A C 1
ATOM 1973 O O . LEU A 1 261 ? 4.303 -25.513 -6.755 1.00 68.25 261 LEU A O 1
ATOM 1977 N N . GLU A 1 262 ? 5.376 -27.057 -7.973 1.00 73.50 262 GLU A N 1
ATOM 1978 C CA . GLU A 1 262 ? 4.577 -28.205 -7.528 1.00 73.50 262 GLU A CA 1
ATOM 1979 C C . GLU A 1 262 ? 5.084 -28.838 -6.218 1.00 73.50 262 GLU A C 1
ATOM 1981 O O . GLU A 1 262 ? 4.460 -29.780 -5.724 1.00 73.50 262 GLU A O 1
ATOM 1986 N N . GLY A 1 263 ? 6.196 -28.348 -5.656 1.00 63.66 263 GLY A N 1
ATOM 1987 C CA . GLY A 1 263 ? 6.808 -28.901 -4.445 1.00 63.66 263 GLY A CA 1
ATOM 1988 C C . GLY A 1 263 ? 7.349 -30.326 -4.623 1.00 63.66 263 GLY A C 1
ATOM 1989 O O . GLY A 1 263 ? 7.284 -31.118 -3.681 1.00 63.66 263 GLY A O 1
ATOM 1990 N N . LYS A 1 264 ? 7.824 -30.664 -5.830 1.00 47.09 264 LYS A N 1
ATOM 1991 C CA . LYS A 1 264 ? 8.329 -31.992 -6.218 1.00 47.09 264 LYS A CA 1
ATOM 1992 C C . LYS A 1 264 ? 9.830 -32.009 -6.474 1.00 47.09 264 LYS A C 1
ATOM 1994 O O . LYS A 1 264 ? 10.357 -31.017 -7.025 1.00 47.09 264 LYS A O 1
#

Nearest PDB structures (foldseek):
  8gy2-assembly1_B  TM=9.367E-01  e=1.169E-26  Gluconobacter oxydans 621H
  8xcm-assembly1_C  TM=7.879E-01  e=9.154E-18  Gluconobacter japonicus
  7w2j-assembly1_C  TM=8.285E-01  e=1.137E-15  Gluconobacter japonicus
  8gy3-assembly1_A  TM=7.439E-01  e=3.731E-12  Gluconobacter oxydans
  7r2u-assembly1_A  TM=7.603E-01  e=1.645E-05  Ralstonia pickettii

InterPro domains:
  IPR008168 Cytochrome c, class IC [PR00605] (150-161)
  IPR008168 Cytochrome c, class IC [PR00605] (203-225)
  IPR009056 Cytochrome c-like domain [PF00034] (142-229)
  IPR009056 Cytochrome c-like domain [PS51007] (1-116)
  IPR009056 Cytochrome c-like domain [PS51007] (139-229)
  IPR036909 Cytochrome c-like domain superfamily [G3DSA:1.10.760.10] (1-123)
  IPR036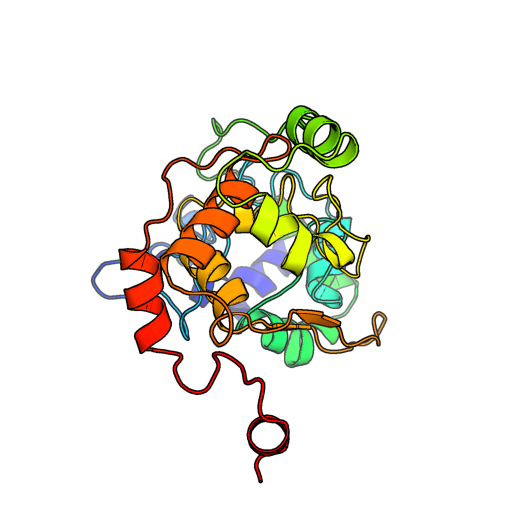909 Cytochrome c-like domain superfamily [G3DSA:1.10.760.10] (124-256)
  IPR036909 Cytochrome c-like domain superfamily [SSF46626] (3-118)
  IPR036909 Cytochrome c-like domain superfamily [SSF46626] (142-244)
  IPR051459 Cytochrome c-type Dehydrogenase [PTHR35008] (3-248)

Sequence (264 aa):
MLARGRYLVEGLGHCGACHTPRSITMQEKALTNNEGSDYLAGSSAPIDGWTASNLRGDNRDGLGRWSEEDLRQFLRYGRNDQTAAFGGMTDVVEHSLQHLSESDITAIARYLKSLGAKDPHQAAFSVDDATAKALWKGDDSATGAATYVDSCAACHKTDGSGYKRFYPALRGNPVVLADDPTSLIHIVLVGGQLPGVNGAPSTITMPAFGWRLDDQQVADVVNFVRNSWGNKASEPVSAKQVAELRKDEKDRLGSADIRVLEGK

Mean predicted aligned error: 4.09 Å

Organism: Enterobacter agglomerans (NCBI:txid549)

pLDDT: mean 93.52, std 6.16, range [47.09, 98.69]

Solvent-accessible surface area (backbone atoms only — not comparable to full-atom values): 13693 Å² total; per-residue (Å²): 94,53,71,59,8,43,47,41,39,60,49,83,60,41,48,35,81,53,15,12,31,55,46,98,86,67,45,64,70,19,77,40,73,89,72,36,57,50,29,26,48,14,10,83,66,60,58,97,73,29,46,34,64,28,50,18,30,16,36,46,31,28,44,43,78,53,51,62,63,48,40,38,36,27,48,35,48,31,28,22,64,54,41,62,47,57,71,74,50,37,54,46,18,73,77,45,42,49,76,52,53,72,69,55,44,48,12,36,27,51,30,41,70,66,34,64,35,66,51,83,80,49,65,63,68,53,86,38,61,65,53,27,57,35,47,76,72,70,49,43,84,55,72,25,35,51,59,34,57,78,77,42,24,88,54,26,36,72,62,24,56,30,38,75,63,72,31,41,18,48,38,70,12,29,69,55,44,33,85,69,50,57,38,54,54,43,38,47,28,42,21,48,66,38,68,46,34,84,98,40,68,66,64,44,74,48,72,39,35,40,66,81,44,54,40,55,56,49,21,30,29,52,41,33,53,25,57,28,31,45,28,67,53,90,68,82,61,47,35,67,61,43,52,57,59,49,68,80,37,73,93,42,18,56,70,91,50,64,46,68,77,69,76,98

Foldseek 3Di:
DQVLLQCCCLPDVQVQLQQAEADPVRDGPDSHVVSDQSRSQWYPPDDVQDTGWRLALAQQQYCVPPDLVQQLCCLQQQFFQQDGDFDCVLVCNAVPSNPDDPVSSSNNSVNSHVGHHPDPPHDHFDFDCPQLVCVVVVNQVQFLSVVCVVQPCVQCNSLQSGDGRARYRLRSHSQLQDQDVRNVLVCQQQWGWRDQGVVRHDIHTGHACNAPDALRSSQRNSQCSCPPRRRDHPDGGDSVSSVVSCVVQVLRRDDPDVCSVVVD

Secondary structure (DSSP, 8-state):
-HHHHHIIIIIIT-HHHHHSPB-TTS-BS-SSTTS-TTTTS-EEEEETTEEEPP-SS-SSSSSTT--HHHHHHHHHHSB-SS-B--TTHHHHHHHTGGGS-HHHHHHHHHHHHHSPPSSTTPPPP----HHHHHHHTT---STTHHHHHHHTHHHH-TTS--BTTTB--STT-HHHHSS--HHHHHHHHH-EEE--BTTB---EEEPP-TTTS-HHHHHHHHHHHHTSTT---SSPPPHHHHHHHHHH-TTTS--S-HHHHTT-